Protein AF-X1VVK9-F1 (afdb_monomer)

Mean predicted aligned error: 16.56 Å

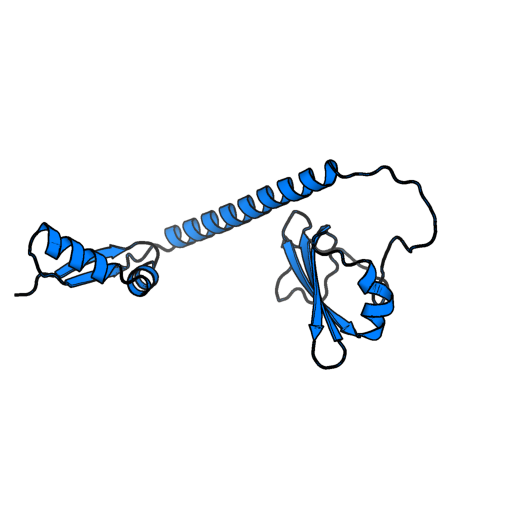Foldseek 3Di:
DAAEAEDEDEDPCQVVCVVVVVQVVVQVVCCVPPVHRHGYHYDYDPDDPVRVVVVVVVVVVVVLVVVVVVVVVLVVVVVVPDDPDDDDDDDDPDDDDDDDDDDDADAPLPDDPPNPDHDHDFDWFFWDWDDDPPQWIWIWTWGHPPVDIDIDIDIGGNVCCVVGPVVPRDGGD

Secondary structure (DSSP, 8-state):
--EEEEEEESTT-HHHHHHTTHHHHHHHHHHHHH---EEEEEEE----HHHHHHHHHHHHHHHHHHHHHHHHHHHHHHHH----------S-SSPPPSSPP-S-B--GGG--TT--S-B---EEEEEEEEEETTTEEEEEEEEE-SS-EEEEEEEEEHHHHHHHTTTT--TT-

pLDDT: mean 80.01, std 16.47, range [34.84, 95.5]

Nearest PDB structures (foldseek):
  6c9j-assembly1_B  TM=4.318E-01  e=3.616E-01  Homo sapiens
  6c9f-assembly1_B  TM=4.320E-01  e=6.337E-01  Homo sapiens
  7s1x-assembly1_A  TM=5.181E-01  e=3.410E+00  Homo sapiens
  4cff-assembly1_D  TM=3.556E-01  e=4.096E-01  Homo sapiens
  5iso-assembly2_D  TM=4.152E-01  e=1.110E+00  Homo sapiens

Sequence (173 aa):
EGSTLALKVPNQNKPFLLIKKIDTLIQDKVYAELGINLEVIFKELEASKEERMTYHEEKEALENKIIKEQMIKVHETYKDNSPKEKKTSNTPDHILIGKGITGNKTTIKDINEESGEVILIGDVLVCESRAIKGDRYILSFDITDYTNSITVKSFIKKDLFEERISGTVKKGC

InterPro domains:
  IPR012340 Nucleic acid-binding, OB-fold [G3DSA:2.40.50.140] (103-173)

Radius of gyration: 26.23 Å; Cα contacts (8 Å, |Δi|>4): 189; chains: 1; bounding box: 72×42×58 Å

Solvent-accessible surface area (backbone atoms only — not comparable to full-atom values): 10697 Å² total; per-residue (Å²): 136,84,47,72,48,77,44,80,32,64,82,71,42,55,65,62,42,57,76,69,42,46,44,58,54,51,32,53,50,43,29,73,76,69,70,46,73,49,48,58,44,78,39,73,43,84,68,52,74,65,59,52,48,53,52,50,53,53,48,53,53,49,51,53,46,52,52,51,54,53,49,52,54,55,56,55,61,57,68,77,69,66,79,92,72,79,95,76,93,85,76,75,96,66,88,83,79,86,72,89,88,82,83,72,74,48,59,60,66,78,62,54,96,84,55,78,85,79,42,72,74,60,50,69,64,39,44,49,76,46,81,47,88,85,64,23,28,42,42,38,32,35,34,31,61,88,72,32,72,50,80,48,77,44,82,38,50,40,70,62,37,64,77,73,40,60,91,73,67,47,83,70,72

Organism: NCBI:txid412755

Structure (mmCIF, N/CA/C/O backbone):
data_AF-X1VVK9-F1
#
_entry.id   AF-X1VVK9-F1
#
loop_
_atom_site.group_PDB
_atom_site.id
_atom_site.type_symbol
_atom_site.label_atom_id
_atom_site.label_alt_id
_atom_site.label_comp_id
_atom_site.label_asym_id
_atom_site.label_entity_id
_atom_site.label_seq_id
_atom_site.pdbx_PDB_ins_code
_atom_site.Cartn_x
_atom_site.Cartn_y
_atom_site.Cartn_z
_atom_site.occupancy
_atom_site.B_iso_or_equiv
_atom_site.auth_seq_id
_atom_site.auth_comp_id
_atom_site.auth_asym_id
_atom_site.auth_atom_id
_atom_site.pdbx_PDB_model_num
ATOM 1 N N . GLU A 1 1 ? -45.626 4.269 27.687 1.00 45.12 1 GLU A N 1
ATOM 2 C CA . GLU A 1 1 ? -44.394 5.082 27.654 1.00 45.12 1 GLU A CA 1
ATOM 3 C C . GLU A 1 1 ? -43.251 4.157 27.266 1.00 45.12 1 GLU A C 1
ATOM 5 O O . GLU A 1 1 ? -43.099 3.127 27.907 1.00 45.12 1 GLU A O 1
ATOM 10 N N . GLY A 1 2 ? -42.560 4.419 26.154 1.00 62.75 2 GLY A N 1
ATOM 11 C CA . GLY A 1 2 ? -41.447 3.573 25.706 1.00 62.75 2 GLY A CA 1
ATOM 12 C C . GLY A 1 2 ? -40.170 3.941 26.455 1.00 62.75 2 GLY A C 1
ATOM 13 O O . GLY A 1 2 ? -39.860 5.124 26.583 1.00 62.75 2 GLY A O 1
ATOM 14 N N . SER A 1 3 ? -39.452 2.951 26.985 1.00 82.94 3 SER A N 1
ATOM 15 C CA . SER A 1 3 ? -38.156 3.173 27.628 1.00 82.94 3 SER A CA 1
ATOM 16 C C . SER A 1 3 ? -37.060 3.284 26.565 1.00 82.94 3 SER A C 1
ATOM 18 O O . SER A 1 3 ? -37.033 2.500 25.623 1.00 82.94 3 SER A O 1
ATOM 20 N N . THR A 1 4 ? -36.138 4.233 26.711 1.00 91.06 4 THR A N 1
ATOM 21 C CA . THR A 1 4 ? -34.998 4.401 25.794 1.00 91.06 4 THR A CA 1
ATOM 22 C C . THR A 1 4 ? -33.690 4.244 26.564 1.00 91.06 4 THR A C 1
ATOM 24 O O . THR A 1 4 ? -33.486 4.900 27.586 1.00 91.06 4 THR A O 1
ATOM 27 N N . LEU A 1 5 ? -32.781 3.411 26.058 1.00 91.19 5 LEU A N 1
ATOM 28 C CA . LEU A 1 5 ? -31.428 3.217 26.572 1.00 91.19 5 LEU A CA 1
ATOM 29 C C . LEU A 1 5 ? -30.419 3.935 25.666 1.00 91.19 5 LEU A C 1
ATOM 31 O O . LEU A 1 5 ? -30.136 3.500 24.551 1.00 91.19 5 LEU A O 1
ATOM 35 N N . ALA A 1 6 ? -29.850 5.039 26.152 1.00 91.31 6 ALA A N 1
ATOM 36 C CA . ALA A 1 6 ? -28.819 5.776 25.426 1.00 91.31 6 ALA A CA 1
ATOM 37 C C . ALA A 1 6 ? -27.411 5.316 25.838 1.00 91.31 6 ALA A C 1
ATOM 39 O O . ALA A 1 6 ? -27.002 5.516 26.982 1.00 91.31 6 ALA A O 1
ATOM 40 N N . LEU A 1 7 ? -26.648 4.767 24.894 1.00 90.75 7 LEU A N 1
ATOM 41 C CA . LEU A 1 7 ? -25.272 4.312 25.098 1.00 90.75 7 LEU A CA 1
ATOM 42 C C . LEU A 1 7 ? -24.293 5.308 24.477 1.00 90.75 7 LEU A C 1
ATOM 44 O O . LEU A 1 7 ? -24.401 5.648 23.299 1.00 90.75 7 LEU A O 1
ATOM 48 N N . LYS A 1 8 ? -23.333 5.791 25.269 1.00 89.50 8 LYS A N 1
ATOM 49 C CA . LYS A 1 8 ? -22.255 6.648 24.767 1.00 89.50 8 LYS A CA 1
ATOM 50 C C . LYS A 1 8 ? -21.151 5.788 24.165 1.00 89.50 8 LYS A C 1
ATOM 52 O O . LYS A 1 8 ? -20.684 4.854 24.810 1.00 89.50 8 LYS A O 1
ATOM 57 N N . VAL A 1 9 ? -20.738 6.120 22.950 1.00 87.25 9 VAL A N 1
ATOM 58 C CA . VAL A 1 9 ? -19.782 5.343 22.164 1.00 87.25 9 VAL A CA 1
ATOM 59 C C . VAL A 1 9 ? -18.566 6.216 21.845 1.00 87.25 9 VAL A C 1
ATOM 61 O O . VAL A 1 9 ? -18.742 7.316 21.318 1.00 87.25 9 VAL A O 1
ATOM 64 N N . PRO A 1 10 ? -17.342 5.770 22.174 1.00 81.12 10 PRO A N 1
ATOM 65 C CA . PRO A 1 10 ? -16.121 6.493 21.834 1.00 81.12 10 PRO A CA 1
ATOM 66 C C . PRO A 1 10 ? -15.715 6.297 20.365 1.00 81.12 10 PRO A C 1
ATOM 68 O O . PRO A 1 10 ? -16.143 5.347 19.701 1.00 81.12 10 PRO A O 1
ATOM 71 N N . ASN A 1 11 ? -14.812 7.163 19.896 1.00 73.31 11 ASN A N 1
ATOM 72 C CA . ASN A 1 11 ? -14.037 7.010 18.656 1.00 73.31 11 ASN A CA 1
ATOM 73 C C . ASN A 1 11 ? -14.860 6.920 17.364 1.00 73.31 11 ASN A C 1
ATOM 75 O O . ASN A 1 11 ? -14.477 6.209 16.441 1.00 73.31 11 ASN A O 1
ATOM 79 N N . GLN A 1 12 ? -15.994 7.617 17.285 1.00 73.44 12 GLN A N 1
ATOM 80 C CA . GLN A 1 12 ? -16.835 7.610 16.083 1.00 73.44 12 GLN A CA 1
ATOM 81 C C . GLN A 1 12 ? -17.297 6.205 15.644 1.00 73.44 12 GLN A C 1
ATOM 83 O O . GLN A 1 12 ? -17.548 5.965 14.465 1.00 73.44 12 GLN A O 1
ATOM 88 N N . ASN A 1 13 ? -17.415 5.255 16.582 1.00 81.75 13 ASN A N 1
ATOM 89 C CA . ASN A 1 13 ? -17.780 3.864 16.287 1.00 81.75 13 ASN A CA 1
ATOM 90 C C . ASN A 1 13 ? -19.286 3.653 16.082 1.00 81.75 13 ASN A C 1
ATOM 92 O O . ASN A 1 13 ? -19.708 2.554 15.707 1.00 81.75 13 ASN A O 1
ATOM 96 N N . LYS A 1 14 ? -20.119 4.677 16.301 1.00 85.50 14 LYS A N 1
ATOM 97 C CA . LYS A 1 14 ? -21.569 4.587 16.097 1.00 85.50 14 LYS A CA 1
ATOM 98 C C . LYS A 1 14 ? -21.975 3.988 14.737 1.00 85.50 14 LYS A C 1
ATOM 100 O O . LYS A 1 14 ? -22.837 3.105 14.749 1.00 85.50 14 LYS A O 1
ATOM 105 N N . PRO A 1 15 ? -21.393 4.370 13.579 1.00 84.19 15 PRO A N 1
ATOM 106 C CA . PRO A 1 15 ? -21.779 3.794 12.291 1.00 84.19 15 PRO A CA 1
ATOM 107 C C . PRO A 1 15 ? -21.513 2.287 12.222 1.00 84.19 15 PRO A C 1
ATOM 109 O O . PRO A 1 15 ? -22.352 1.538 11.727 1.00 84.19 15 PRO A O 1
ATOM 112 N N . PHE A 1 16 ? -20.382 1.823 12.766 1.00 87.94 16 PHE A N 1
ATOM 113 C CA . PHE A 1 16 ? -20.031 0.402 12.788 1.00 87.94 16 PHE A CA 1
ATOM 114 C C . PHE A 1 16 ? -21.034 -0.422 13.608 1.00 87.94 16 PHE A C 1
ATOM 116 O O . PHE A 1 16 ? -21.489 -1.472 13.151 1.00 87.94 16 PHE A O 1
ATOM 123 N N . LEU A 1 17 ? -21.424 0.074 14.787 1.00 90.44 17 LEU A N 1
ATOM 124 C CA . LEU A 1 17 ? -22.387 -0.603 15.662 1.00 90.44 17 LEU A CA 1
ATOM 125 C C . LEU A 1 17 ? -23.783 -0.699 15.030 1.00 90.44 17 LEU A C 1
ATOM 127 O O . LEU A 1 17 ? -24.431 -1.739 15.147 1.00 90.44 17 LEU A O 1
ATOM 131 N N . LEU A 1 18 ? -24.214 0.344 14.313 1.00 87.44 18 LEU A N 1
ATOM 132 C CA . LEU A 1 18 ? -25.486 0.350 13.582 1.00 87.44 18 LEU A CA 1
ATOM 133 C C . LEU A 1 18 ? -25.462 -0.604 12.378 1.00 87.44 18 LEU A C 1
ATOM 135 O O . LEU A 1 18 ? -26.397 -1.376 12.185 1.00 87.44 18 LEU A O 1
ATOM 139 N N . ILE A 1 19 ? -24.374 -0.623 11.597 1.00 89.44 19 ILE A N 1
ATOM 140 C CA . ILE A 1 19 ? -24.213 -1.559 10.466 1.00 89.44 19 ILE A CA 1
ATOM 141 C C . ILE A 1 19 ? -24.281 -3.014 10.947 1.00 89.44 19 ILE A C 1
ATOM 143 O O . ILE A 1 19 ? -24.862 -3.872 10.281 1.00 89.44 19 ILE A O 1
ATOM 147 N N . LYS A 1 20 ? -23.696 -3.299 12.114 1.00 92.94 20 LYS A N 1
ATOM 148 C CA . LYS A 1 20 ? -23.713 -4.628 12.736 1.00 92.94 20 LYS A CA 1
ATOM 149 C C . LYS A 1 20 ? -25.016 -4.946 13.481 1.00 92.94 20 LYS A C 1
ATOM 151 O O . LYS A 1 20 ? -25.123 -6.052 14.004 1.00 92.94 20 LYS A O 1
ATOM 156 N N . LYS A 1 21 ? -25.995 -4.031 13.499 1.00 93.25 21 LYS A N 1
ATOM 157 C CA . LYS A 1 21 ? -27.295 -4.171 14.183 1.00 93.25 21 LYS A CA 1
ATOM 158 C C . LYS A 1 21 ? -27.175 -4.501 15.675 1.00 93.25 21 LYS A C 1
ATOM 160 O O . LYS A 1 21 ? -27.941 -5.297 16.223 1.00 93.25 21 LYS A O 1
ATOM 165 N N . ILE A 1 22 ? -26.166 -3.927 16.331 1.00 95.00 22 ILE A N 1
ATOM 166 C CA . ILE A 1 22 ? -25.890 -4.177 17.753 1.00 95.00 22 ILE A CA 1
ATOM 167 C C . ILE A 1 22 ? -26.988 -3.589 18.645 1.00 95.00 22 ILE A C 1
ATOM 169 O O . ILE A 1 22 ? -27.310 -4.163 19.678 1.00 95.00 22 ILE A O 1
ATOM 173 N N . ASP A 1 23 ? -27.595 -2.484 18.224 1.00 93.88 23 ASP A N 1
ATOM 174 C CA . ASP A 1 23 ? -28.802 -1.906 18.815 1.00 93.88 23 ASP A CA 1
ATOM 175 C C . ASP A 1 23 ? -29.921 -2.947 18.942 1.00 93.88 23 ASP A C 1
ATOM 177 O O . ASP A 1 23 ? -30.402 -3.195 20.045 1.00 93.88 23 ASP A O 1
ATOM 181 N N . THR A 1 24 ? -30.260 -3.633 17.846 1.00 93.81 24 THR A N 1
ATOM 182 C CA . THR A 1 24 ? -31.314 -4.660 17.844 1.00 93.81 24 THR A CA 1
ATOM 183 C C . THR A 1 24 ? -30.946 -5.827 18.759 1.00 93.81 24 THR A C 1
ATOM 185 O O . THR A 1 24 ? -31.765 -6.284 19.548 1.00 93.81 24 THR A O 1
ATOM 188 N N . LEU A 1 25 ? -29.685 -6.264 18.719 1.00 95.50 25 LEU A N 1
ATOM 189 C CA . LEU A 1 25 ? -29.208 -7.379 19.535 1.00 95.50 25 LEU A CA 1
ATOM 190 C C . LEU A 1 25 ? -29.305 -7.081 21.040 1.00 95.50 25 LEU A C 1
ATOM 192 O O . LEU A 1 25 ? -29.677 -7.957 21.820 1.00 95.50 25 LEU A O 1
ATOM 196 N N . ILE A 1 26 ? -28.999 -5.847 21.452 1.00 94.25 26 ILE A N 1
ATOM 197 C CA . ILE A 1 26 ? -29.154 -5.408 22.844 1.00 94.25 26 ILE A CA 1
ATOM 198 C C . ILE A 1 26 ? -30.638 -5.353 23.222 1.00 94.25 26 ILE A C 1
ATOM 200 O O . ILE A 1 26 ? -30.995 -5.837 24.294 1.00 94.25 26 ILE A O 1
ATOM 204 N N . GLN A 1 27 ? -31.501 -4.815 22.353 1.00 94.75 27 GLN A N 1
ATOM 205 C CA . GLN A 1 27 ? -32.950 -4.778 22.591 1.00 94.75 27 GLN A CA 1
ATOM 206 C C . GLN A 1 27 ? -33.520 -6.182 22.812 1.00 94.75 27 GLN A C 1
ATOM 208 O O . GLN A 1 27 ? -34.195 -6.417 23.813 1.00 94.75 27 GLN A O 1
ATOM 213 N N . ASP A 1 28 ? -33.191 -7.123 21.926 1.00 94.62 28 ASP A N 1
ATOM 214 C CA . ASP A 1 28 ? -33.667 -8.506 21.996 1.00 94.62 28 ASP A CA 1
ATOM 215 C C . ASP A 1 28 ? -33.201 -9.193 23.283 1.00 94.62 28 ASP A C 1
ATOM 217 O O . ASP A 1 28 ? -33.968 -9.904 23.934 1.00 94.62 28 ASP A O 1
ATOM 221 N N . LYS A 1 29 ? -31.947 -8.954 23.687 1.00 94.88 29 LYS A N 1
ATOM 222 C CA . LYS A 1 29 ? -31.390 -9.496 24.931 1.00 94.88 29 LYS A CA 1
ATOM 223 C C . LYS A 1 29 ? -32.080 -8.941 26.168 1.00 94.88 29 LYS A C 1
ATOM 225 O O . LYS A 1 29 ? -32.450 -9.712 27.050 1.00 94.88 29 LYS A O 1
ATOM 230 N N . VAL A 1 30 ? -32.291 -7.630 26.219 1.00 93.25 30 VAL A N 1
ATOM 231 C CA . VAL A 1 30 ? -32.981 -6.992 27.344 1.00 93.25 30 VAL A CA 1
ATOM 232 C C . VAL A 1 30 ? -34.432 -7.462 27.431 1.00 93.25 30 VAL A C 1
ATOM 234 O O . VAL A 1 30 ? -34.913 -7.757 28.525 1.00 93.25 30 VAL A O 1
ATOM 237 N N . TYR A 1 31 ? -35.114 -7.611 26.297 1.00 93.00 31 TYR A N 1
ATOM 238 C CA . TYR A 1 31 ? -36.469 -8.146 26.279 1.00 93.00 31 TYR A CA 1
ATOM 239 C C . TYR A 1 31 ? -36.516 -9.604 26.754 1.00 93.00 31 TYR A C 1
ATOM 241 O O . TYR A 1 31 ? -37.361 -9.952 27.575 1.00 93.00 31 TYR A O 1
ATOM 249 N N . ALA A 1 32 ? -35.591 -10.448 26.293 1.00 93.88 32 ALA A N 1
ATOM 250 C CA . ALA A 1 32 ? -35.547 -11.859 26.668 1.00 93.88 32 ALA A CA 1
ATOM 251 C C . ALA A 1 32 ? -35.273 -12.083 28.165 1.00 93.88 32 ALA A C 1
ATOM 253 O O . ALA A 1 32 ? -35.836 -13.004 28.752 1.00 93.88 32 ALA A O 1
ATOM 254 N N . GLU A 1 33 ? -34.416 -11.265 28.781 1.00 94.25 33 GLU A N 1
ATOM 255 C CA . GLU A 1 33 ? -34.017 -11.449 30.183 1.00 94.25 33 GLU A CA 1
ATOM 256 C C . GLU A 1 33 ? -34.902 -10.688 31.173 1.00 94.25 33 GLU A C 1
ATOM 258 O O . GLU A 1 33 ? -35.137 -11.166 32.281 1.00 94.25 33 GLU A O 1
ATOM 263 N N . LEU A 1 34 ? -35.396 -9.508 30.790 1.00 91.44 34 LEU A N 1
ATOM 264 C CA . LEU A 1 34 ? -36.090 -8.595 31.702 1.00 91.44 34 LEU A CA 1
ATOM 265 C C . LEU A 1 34 ? -37.554 -8.351 31.310 1.00 91.44 34 LEU A C 1
ATOM 267 O O . LEU A 1 34 ? -38.291 -7.737 32.077 1.00 91.44 34 LEU A O 1
ATOM 271 N N . GLY A 1 35 ? -37.994 -8.799 30.128 1.00 89.88 35 GLY A N 1
ATOM 272 C CA . GLY A 1 35 ? -39.340 -8.532 29.603 1.00 89.88 35 GLY A CA 1
ATOM 273 C C . GLY A 1 35 ? -39.581 -7.062 29.241 1.00 89.88 35 GLY A C 1
ATOM 274 O O . GLY A 1 35 ? -40.718 -6.662 28.988 1.00 89.88 35 GLY A O 1
ATOM 275 N N . ILE A 1 36 ? -38.526 -6.243 29.233 1.00 90.00 36 ILE A N 1
ATOM 276 C CA . ILE A 1 36 ? -38.605 -4.801 28.998 1.00 90.00 36 ILE A CA 1
ATOM 277 C C . ILE A 1 36 ? -38.425 -4.536 27.509 1.00 90.00 36 ILE A C 1
ATOM 279 O O . ILE A 1 36 ? -37.402 -4.885 26.924 1.00 90.00 36 ILE A O 1
ATOM 283 N N . ASN A 1 37 ? -39.413 -3.880 26.904 1.00 88.50 37 ASN A N 1
ATOM 284 C CA . ASN A 1 37 ? -39.291 -3.367 25.548 1.00 88.50 37 ASN A CA 1
ATOM 285 C C . ASN A 1 37 ? -38.699 -1.954 25.599 1.00 88.50 37 ASN A C 1
ATOM 287 O O . ASN A 1 37 ? -39.298 -1.049 26.189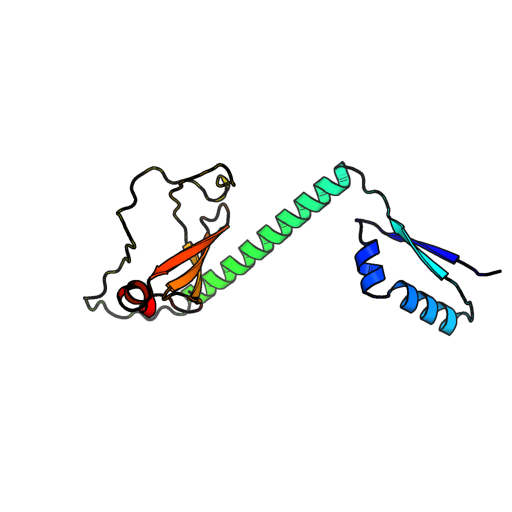 1.00 88.50 37 ASN A O 1
ATOM 291 N N . LEU A 1 38 ? -37.511 -1.788 25.022 1.00 91.19 38 LEU A N 1
ATOM 292 C CA . LEU A 1 38 ? -36.808 -0.515 24.992 1.00 91.19 38 LEU A CA 1
ATOM 293 C C . LEU A 1 38 ? -36.167 -0.254 23.632 1.00 91.19 38 LEU A C 1
ATOM 295 O O . LEU A 1 38 ? -35.881 -1.182 22.883 1.00 91.19 38 LEU A O 1
ATOM 299 N N . GLU A 1 39 ? -35.911 1.017 23.349 1.00 92.12 39 GLU A N 1
ATOM 300 C CA . GLU A 1 39 ? -35.154 1.467 22.180 1.00 92.12 39 GLU A CA 1
ATOM 301 C C . GLU A 1 39 ? -33.694 1.740 22.566 1.00 92.12 39 GLU A C 1
ATOM 303 O O . GLU A 1 39 ? -33.439 2.434 23.554 1.00 92.12 39 GLU A O 1
ATOM 308 N N . VAL A 1 40 ? -32.726 1.233 21.799 1.00 93.25 40 VAL A N 1
ATOM 309 C CA . VAL A 1 40 ? -31.293 1.484 22.031 1.00 93.25 40 VAL A CA 1
ATOM 310 C C . VAL A 1 40 ? -30.779 2.559 21.081 1.00 93.25 40 VAL A C 1
ATOM 312 O O . VAL A 1 40 ? -30.835 2.410 19.865 1.00 93.25 40 VAL A O 1
ATOM 315 N N . ILE A 1 41 ? -30.205 3.632 21.633 1.00 91.56 41 ILE A N 1
ATOM 316 C CA . ILE A 1 41 ? -29.647 4.742 20.848 1.00 91.56 41 ILE A CA 1
ATOM 317 C C . ILE A 1 41 ? -28.170 4.938 21.179 1.00 91.56 41 ILE A C 1
ATOM 319 O O . ILE A 1 41 ? -27.800 5.189 22.326 1.00 91.56 41 ILE A O 1
ATOM 323 N N . PHE A 1 42 ? -27.320 4.928 20.155 1.00 91.69 42 PHE A N 1
ATOM 324 C CA . PHE A 1 42 ? -25.906 5.271 20.291 1.00 91.69 42 PHE A CA 1
ATOM 325 C C . PHE A 1 42 ? -25.674 6.785 20.160 1.00 91.69 42 PHE A C 1
ATOM 327 O O . PHE A 1 42 ? -26.100 7.425 19.188 1.00 91.69 42 PHE A O 1
ATOM 334 N N . LYS A 1 43 ? -24.961 7.363 21.129 1.00 88.25 43 LYS A N 1
ATOM 335 C CA . LYS A 1 43 ? -24.500 8.758 21.133 1.00 88.25 43 LYS A CA 1
ATOM 336 C C . LYS A 1 43 ? -22.985 8.792 20.998 1.00 88.25 43 LYS A C 1
ATOM 338 O O . LYS A 1 43 ? -22.298 8.113 21.751 1.00 88.25 43 LYS A O 1
ATOM 343 N N . GLU A 1 44 ? -22.481 9.596 20.073 1.00 81.69 44 GLU A N 1
ATOM 344 C CA . GLU A 1 44 ? -21.040 9.774 19.918 1.00 81.69 44 GLU A CA 1
ATOM 345 C C . GLU A 1 44 ? -20.476 10.564 21.101 1.00 81.69 44 GLU A C 1
ATOM 347 O O . GLU A 1 44 ? -21.044 11.581 21.510 1.00 81.69 44 GLU A O 1
ATOM 352 N N . LEU A 1 45 ? -19.355 10.104 21.642 1.00 74.88 45 LEU A N 1
ATOM 353 C CA . LEU A 1 45 ? -18.465 10.951 22.417 1.00 74.88 45 LEU A CA 1
ATOM 354 C C . LEU A 1 45 ? -17.573 11.693 21.421 1.00 74.88 45 LEU A C 1
ATOM 356 O O . LEU A 1 45 ? -16.784 11.075 20.707 1.00 74.88 45 LEU A O 1
ATOM 360 N N . GLU A 1 46 ? -17.729 13.015 21.356 1.00 65.44 46 GLU A N 1
ATOM 361 C CA . GLU A 1 46 ? -16.792 13.888 20.649 1.00 65.44 46 GLU A CA 1
ATOM 362 C C . GLU A 1 46 ? -15.421 13.749 21.318 1.00 65.44 46 GLU A C 1
ATOM 364 O O . GLU A 1 46 ? -15.188 14.321 22.380 1.00 65.44 46 GLU A O 1
ATOM 369 N N . ALA A 1 47 ? -14.534 12.959 20.714 1.00 63.28 47 ALA A N 1
ATOM 370 C CA . ALA A 1 47 ? -13.145 12.876 21.147 1.00 63.28 47 ALA A CA 1
ATOM 371 C C . ALA A 1 47 ? -12.483 14.251 20.984 1.00 63.28 47 ALA A C 1
ATOM 373 O O . ALA A 1 47 ? -12.704 14.920 19.957 1.00 63.28 47 ALA A O 1
ATOM 374 N N . SER A 1 48 ? -11.673 14.654 21.965 1.00 69.75 48 SER A N 1
ATOM 375 C CA . SER A 1 48 ? -10.876 15.878 21.891 1.00 69.75 48 SER A CA 1
ATOM 376 C C . SER A 1 48 ? -9.897 15.807 20.713 1.00 69.75 48 SER A C 1
ATOM 378 O O . SER A 1 48 ? -9.621 14.739 20.158 1.00 69.75 48 SER A O 1
ATOM 380 N N . LYS A 1 49 ? -9.366 16.958 20.285 1.00 68.31 49 LYS A N 1
ATOM 381 C CA . LYS A 1 49 ? -8.353 16.977 19.220 1.00 68.31 49 LYS A CA 1
ATOM 382 C C . LYS A 1 49 ? -7.110 16.179 19.621 1.00 68.31 49 LYS A C 1
ATOM 384 O O . LYS A 1 49 ? -6.559 15.494 18.767 1.00 68.31 49 LYS A O 1
ATOM 389 N N . GLU A 1 50 ? -6.711 16.236 20.893 1.00 74.00 50 GLU A N 1
ATOM 390 C CA . GLU A 1 50 ? -5.566 15.477 21.402 1.00 74.00 50 GLU A CA 1
ATOM 391 C C . GLU A 1 50 ? -5.828 13.967 21.335 1.00 74.00 50 GLU A C 1
ATOM 393 O O . GLU A 1 50 ? -5.014 13.238 20.781 1.00 74.00 50 GLU A O 1
ATOM 398 N N . GLU A 1 51 ? -6.995 13.503 21.793 1.00 69.50 51 GLU A N 1
ATOM 399 C CA . GLU A 1 51 ? -7.359 12.077 21.781 1.00 69.50 51 GLU A CA 1
ATOM 400 C C . GLU A 1 51 ? -7.385 11.490 20.360 1.00 69.50 51 GLU A C 1
ATOM 402 O O . GLU A 1 51 ? -6.977 10.347 20.144 1.00 69.50 51 GLU A O 1
ATOM 407 N N . ARG A 1 52 ? -7.820 12.281 19.367 1.00 66.06 52 ARG A N 1
ATOM 408 C CA . ARG A 1 52 ? -7.797 11.874 17.951 1.00 66.06 52 ARG A CA 1
ATOM 409 C C . ARG A 1 52 ? -6.375 11.738 17.410 1.00 66.06 52 ARG A C 1
ATOM 411 O O . ARG A 1 52 ? -6.124 10.803 16.653 1.00 66.06 52 ARG A O 1
ATOM 418 N N . MET A 1 53 ? -5.470 12.651 17.775 1.00 68.31 53 MET A N 1
ATOM 419 C CA . MET A 1 53 ? -4.067 12.561 17.354 1.00 68.31 53 MET A CA 1
ATOM 420 C C . MET A 1 53 ? -3.388 11.349 17.983 1.00 68.31 53 MET A C 1
ATOM 422 O O . MET A 1 53 ? -2.798 10.558 17.255 1.00 68.31 53 MET A O 1
ATOM 426 N N . THR A 1 54 ? -3.566 11.134 19.290 1.00 77.69 54 THR A N 1
ATOM 427 C CA . THR A 1 54 ? -3.002 9.969 19.985 1.00 77.69 54 THR A CA 1
ATOM 428 C C . THR A 1 54 ? -3.484 8.657 19.364 1.00 77.69 54 THR A C 1
ATOM 430 O O . THR A 1 54 ? -2.679 7.772 19.097 1.00 77.69 54 THR A O 1
ATOM 433 N N . TYR A 1 55 ? -4.780 8.539 19.045 1.00 70.94 55 TYR A N 1
ATOM 434 C CA . TYR A 1 55 ? -5.317 7.351 18.372 1.00 70.94 55 TYR A CA 1
ATOM 435 C C . TYR A 1 55 ? -4.696 7.121 16.984 1.00 70.94 55 TYR A C 1
ATOM 437 O O . TYR A 1 55 ? -4.416 5.981 16.613 1.00 70.94 55 TYR A O 1
ATOM 445 N N . HIS A 1 56 ? -4.485 8.187 16.206 1.00 66.94 56 HIS A N 1
ATOM 446 C CA . HIS A 1 56 ? -3.857 8.085 14.888 1.00 66.94 56 HIS A CA 1
ATOM 447 C C . HIS A 1 56 ? -2.392 7.646 14.993 1.00 66.94 56 HIS A C 1
ATOM 449 O O . HIS A 1 56 ? -1.982 6.727 14.287 1.00 66.94 56 HIS A O 1
ATOM 455 N N . GLU A 1 57 ? -1.634 8.247 15.912 1.00 79.31 57 GLU A N 1
ATOM 456 C CA . GLU A 1 57 ? -0.235 7.898 16.177 1.00 79.31 57 GLU A CA 1
ATOM 457 C C . GLU A 1 57 ? -0.090 6.444 16.649 1.00 79.31 57 GLU A C 1
ATOM 459 O O . GLU A 1 57 ? 0.755 5.704 16.143 1.00 79.31 57 GLU A O 1
ATOM 464 N N . GLU A 1 58 ? -0.941 5.993 17.577 1.00 79.44 58 GLU A N 1
ATOM 465 C CA . GLU A 1 58 ? -0.951 4.605 18.057 1.00 79.44 58 GLU A CA 1
ATOM 466 C C . GLU A 1 58 ? -1.306 3.613 16.942 1.00 79.44 58 GLU A C 1
ATOM 468 O O . GLU A 1 58 ? -0.691 2.546 16.838 1.00 79.44 58 GLU A O 1
ATOM 473 N N . LYS A 1 59 ? -2.272 3.965 16.084 1.00 76.94 59 LYS A N 1
ATOM 474 C CA . LYS A 1 59 ? -2.672 3.145 14.938 1.00 76.94 59 LYS A CA 1
ATOM 475 C C . LYS A 1 59 ? -1.541 3.025 13.915 1.00 76.94 59 LYS A C 1
ATOM 477 O O . LYS A 1 59 ? -1.208 1.905 13.532 1.00 76.94 59 LYS A O 1
ATOM 482 N N . GLU A 1 60 ? -0.916 4.133 13.519 1.00 73.69 60 GLU A N 1
ATOM 483 C CA . GLU A 1 60 ? 0.240 4.119 12.611 1.00 73.69 60 GLU A CA 1
ATOM 484 C C . GLU A 1 60 ? 1.417 3.340 13.208 1.00 73.69 60 GLU A C 1
ATOM 486 O O . GLU A 1 60 ? 2.088 2.579 12.509 1.00 73.69 60 GLU A O 1
ATOM 491 N N . ALA A 1 61 ? 1.676 3.480 14.511 1.00 81.88 61 ALA A N 1
ATOM 492 C CA . ALA A 1 61 ? 2.721 2.720 15.189 1.00 81.88 61 ALA A CA 1
ATOM 493 C C . ALA A 1 61 ? 2.436 1.209 15.169 1.00 81.88 61 ALA A C 1
ATOM 495 O O . ALA A 1 61 ? 3.353 0.412 14.942 1.00 81.88 61 ALA A O 1
ATOM 496 N N . LEU A 1 62 ? 1.176 0.808 15.372 1.00 76.94 62 LEU A N 1
ATOM 497 C CA . LEU A 1 62 ? 0.759 -0.590 15.317 1.00 76.94 62 LEU A CA 1
ATOM 498 C C . LEU A 1 62 ? 0.875 -1.160 13.899 1.00 76.94 62 LEU A C 1
ATOM 500 O O . LEU A 1 62 ? 1.437 -2.241 13.728 1.00 76.94 62 LEU A O 1
ATOM 504 N N . GLU A 1 63 ? 0.398 -0.433 12.888 1.00 70.38 63 GLU A N 1
ATOM 505 C CA . GLU A 1 63 ? 0.512 -0.827 11.479 1.00 70.38 63 GLU A CA 1
ATOM 506 C C . GLU A 1 63 ? 1.985 -1.001 11.079 1.00 70.38 63 GLU A C 1
ATOM 508 O O . GLU A 1 63 ? 2.373 -2.059 10.579 1.00 70.38 63 GLU A O 1
ATOM 513 N N . ASN A 1 64 ? 2.841 -0.035 11.426 1.00 74.25 64 ASN A N 1
ATOM 514 C CA . ASN A 1 64 ? 4.284 -0.119 11.196 1.00 74.25 64 ASN A CA 1
ATOM 515 C C . ASN A 1 64 ? 4.938 -1.304 11.921 1.00 74.25 64 ASN A C 1
ATOM 517 O O . ASN A 1 64 ? 5.863 -1.926 11.392 1.00 74.25 64 ASN A O 1
ATOM 521 N N . LYS A 1 65 ? 4.484 -1.637 13.134 1.00 80.25 65 LYS A N 1
ATOM 522 C CA . LYS A 1 65 ? 4.984 -2.797 13.882 1.00 80.25 65 LYS A CA 1
ATOM 523 C C . LYS A 1 65 ? 4.591 -4.111 13.206 1.00 80.25 65 LYS A C 1
ATOM 525 O O . LYS A 1 65 ? 5.450 -4.975 13.052 1.00 80.25 65 LYS A O 1
ATOM 530 N N . ILE A 1 66 ? 3.338 -4.247 12.771 1.00 78.81 66 ILE A N 1
ATOM 531 C CA . ILE A 1 66 ? 2.851 -5.446 12.074 1.00 78.81 66 ILE A CA 1
ATOM 532 C C . ILE A 1 66 ? 3.626 -5.655 10.770 1.00 78.81 66 ILE A C 1
ATOM 534 O O . ILE A 1 66 ? 4.085 -6.767 10.515 1.00 78.81 66 ILE A O 1
ATOM 538 N N . ILE A 1 67 ? 3.839 -4.589 9.990 1.00 73.62 67 ILE A N 1
ATOM 539 C CA . ILE A 1 67 ? 4.634 -4.642 8.756 1.00 73.62 67 ILE A CA 1
ATOM 540 C C . ILE A 1 67 ? 6.059 -5.118 9.065 1.00 73.62 67 ILE A C 1
ATOM 542 O O . ILE A 1 67 ? 6.530 -6.075 8.454 1.00 73.62 67 ILE A O 1
ATOM 546 N N . LYS A 1 68 ? 6.728 -4.531 10.069 1.00 74.56 68 LYS A N 1
ATOM 547 C CA . LYS A 1 68 ? 8.078 -4.952 10.490 1.00 74.56 68 LYS A CA 1
ATOM 548 C C . LYS A 1 68 ? 8.133 -6.417 10.934 1.00 74.56 68 LYS A C 1
ATOM 550 O O . LYS A 1 68 ? 9.059 -7.132 10.562 1.00 74.56 68 LYS A O 1
ATOM 555 N N . GLU A 1 69 ? 7.160 -6.883 11.714 1.00 77.62 69 GLU A N 1
ATOM 556 C CA . GLU A 1 69 ? 7.099 -8.279 12.169 1.00 77.62 69 GLU A CA 1
ATOM 557 C C . GLU A 1 69 ? 6.846 -9.260 11.016 1.00 77.62 69 GLU A C 1
ATOM 559 O O . GLU A 1 69 ? 7.458 -10.329 10.966 1.00 77.62 69 GLU A O 1
ATOM 564 N N . GLN A 1 70 ? 5.969 -8.908 10.073 1.00 70.25 70 GLN A N 1
ATOM 565 C CA . GLN A 1 70 ? 5.739 -9.703 8.866 1.00 70.25 70 GLN A CA 1
ATOM 566 C C . GLN A 1 70 ? 6.991 -9.742 7.980 1.00 70.25 70 GLN A C 1
ATOM 568 O O . GLN A 1 70 ? 7.347 -10.811 7.489 1.00 70.25 70 GLN A O 1
ATOM 573 N N . MET A 1 71 ? 7.715 -8.627 7.857 1.00 60.75 71 MET A N 1
ATOM 574 C CA . MET A 1 71 ? 8.984 -8.559 7.124 1.00 60.75 71 MET A CA 1
ATOM 575 C C . MET A 1 71 ? 10.066 -9.470 7.712 1.00 60.75 71 MET A C 1
ATOM 577 O O . MET A 1 71 ? 10.744 -10.165 6.958 1.00 60.75 71 MET A O 1
ATOM 581 N N . ILE A 1 72 ? 10.215 -9.516 9.042 1.00 67.06 72 ILE A N 1
ATOM 582 C CA . ILE A 1 72 ? 11.182 -10.416 9.695 1.00 67.06 72 ILE A CA 1
ATOM 583 C C . ILE A 1 72 ? 10.856 -11.879 9.368 1.00 67.06 72 ILE A C 1
ATOM 585 O O . ILE A 1 72 ? 11.750 -12.634 8.995 1.00 67.06 72 ILE A O 1
ATOM 589 N N . LYS A 1 73 ? 9.576 -12.267 9.420 1.00 63.69 73 LYS A N 1
ATOM 590 C CA . LYS A 1 73 ? 9.141 -13.636 9.093 1.00 63.69 73 LYS A CA 1
ATOM 591 C C . LYS A 1 73 ? 9.408 -14.006 7.633 1.00 63.69 73 LYS A C 1
ATOM 593 O O . LYS A 1 73 ? 9.828 -15.130 7.358 1.00 63.69 73 LYS A O 1
ATOM 598 N N . VAL A 1 74 ? 9.205 -13.073 6.701 1.00 59.81 74 VAL A N 1
ATOM 599 C CA . VAL A 1 74 ? 9.561 -13.270 5.286 1.00 59.81 74 VAL A CA 1
ATOM 600 C C . VAL A 1 74 ? 11.078 -13.453 5.150 1.00 59.81 74 VAL A C 1
ATOM 602 O O . VAL A 1 74 ? 11.521 -14.438 4.564 1.00 59.81 74 VAL A O 1
ATOM 605 N N . HIS A 1 75 ? 11.885 -12.589 5.775 1.00 55.66 75 HIS A N 1
ATOM 606 C CA . HIS A 1 75 ? 13.349 -12.673 5.724 1.00 55.66 75 HIS A CA 1
ATOM 607 C C . HIS A 1 75 ? 13.921 -13.966 6.344 1.00 55.66 75 HIS A C 1
ATOM 609 O O . HIS A 1 75 ? 14.879 -14.531 5.814 1.00 55.66 75 HIS A O 1
ATOM 615 N N . GLU A 1 76 ? 13.344 -14.468 7.440 1.00 53.00 76 GLU A N 1
ATOM 616 C CA . GLU A 1 76 ? 13.753 -15.737 8.063 1.00 53.00 76 GLU A CA 1
ATOM 617 C C . 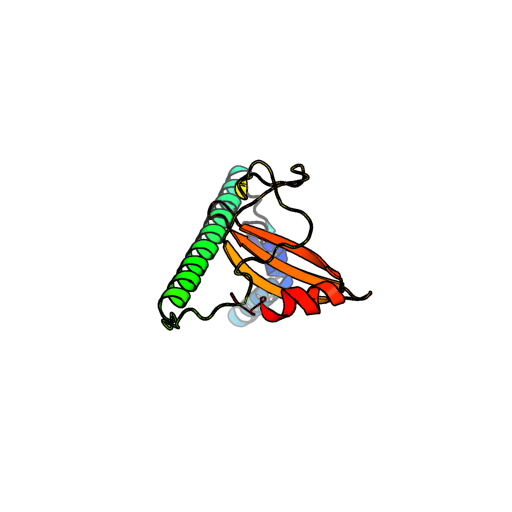GLU A 1 76 ? 13.404 -16.953 7.193 1.00 53.00 76 GLU A C 1
ATOM 619 O O . GLU A 1 76 ? 14.225 -17.859 7.051 1.00 53.00 76 GLU A O 1
ATOM 624 N N . THR A 1 77 ? 12.248 -16.934 6.521 1.00 49.56 77 THR A N 1
ATOM 625 C CA . THR A 1 77 ? 11.828 -18.001 5.592 1.00 49.56 77 THR A CA 1
ATOM 626 C C . THR A 1 77 ? 12.777 -1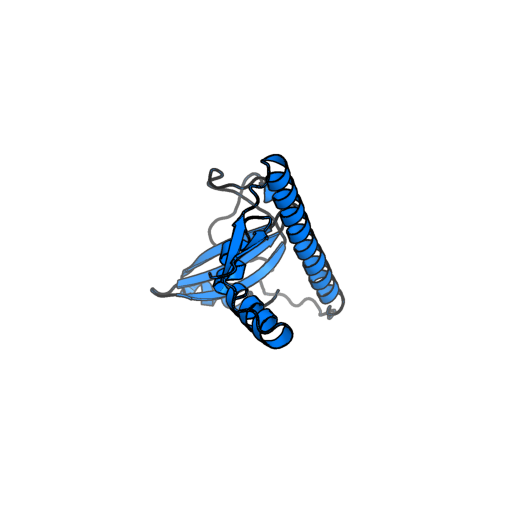8.117 4.386 1.00 49.56 77 THR A C 1
ATOM 628 O O . THR A 1 77 ? 13.005 -19.213 3.870 1.00 49.56 77 THR A O 1
ATOM 631 N N . TYR A 1 78 ? 13.401 -17.010 3.967 1.00 47.91 78 TYR A N 1
ATOM 632 C CA . TYR A 1 78 ? 14.375 -16.991 2.870 1.00 47.91 78 TYR A CA 1
ATOM 633 C C . TYR A 1 78 ? 15.770 -17.511 3.234 1.00 47.91 78 TYR A C 1
ATOM 635 O O . TYR A 1 78 ? 16.491 -17.979 2.350 1.00 47.91 78 TYR A O 1
ATOM 643 N N . LYS A 1 79 ? 16.170 -17.477 4.512 1.00 43.44 79 LYS A N 1
ATOM 644 C CA . LYS A 1 79 ? 17.486 -17.992 4.929 1.00 43.44 79 LYS A CA 1
ATOM 645 C C . LYS A 1 79 ? 17.555 -19.518 5.002 1.00 43.44 79 LYS A C 1
ATOM 647 O O . LYS A 1 79 ? 18.654 -20.052 4.876 1.00 43.44 79 LYS A O 1
ATOM 652 N N . ASP A 1 80 ? 16.425 -20.210 5.144 1.00 40.53 80 ASP A N 1
ATOM 653 C CA . ASP A 1 80 ? 16.402 -21.672 5.330 1.00 40.53 80 ASP A CA 1
ATOM 654 C C . ASP A 1 80 ? 16.330 -22.467 4.005 1.00 40.53 80 ASP A C 1
ATOM 656 O O . ASP A 1 80 ? 16.709 -23.632 3.944 1.00 40.53 80 ASP A O 1
ATOM 660 N N . ASN A 1 81 ? 15.958 -21.821 2.891 1.00 41.34 81 ASN A N 1
ATOM 661 C CA . ASN A 1 81 ? 15.881 -22.438 1.556 1.00 41.34 81 ASN A CA 1
ATOM 662 C C . ASN A 1 81 ? 16.943 -21.897 0.585 1.00 41.34 81 ASN A C 1
ATOM 664 O O . ASN A 1 81 ? 16.640 -21.475 -0.530 1.00 41.34 81 ASN A O 1
ATOM 668 N N . SER A 1 82 ? 18.213 -21.926 0.993 1.00 34.84 82 SER A N 1
ATOM 669 C CA . SER A 1 82 ? 19.342 -21.676 0.087 1.00 34.84 82 SER A CA 1
ATOM 670 C C . SER A 1 82 ? 19.951 -22.996 -0.412 1.00 34.84 82 SER A C 1
ATOM 672 O O . SER A 1 82 ? 20.888 -23.503 0.215 1.00 34.84 82 SER A O 1
ATOM 674 N N . PRO A 1 83 ? 19.509 -23.578 -1.546 1.00 41.09 83 PRO A N 1
ATOM 675 C CA . PRO A 1 83 ? 20.337 -24.549 -2.240 1.00 41.09 83 PRO A CA 1
ATOM 676 C C . PRO A 1 83 ? 21.598 -23.832 -2.735 1.00 41.09 83 PRO A C 1
ATOM 678 O O . PRO A 1 83 ? 21.543 -22.908 -3.546 1.00 41.09 83 PRO A O 1
ATOM 681 N N . LYS A 1 84 ? 22.760 -24.261 -2.228 1.00 47.59 84 LYS A N 1
ATOM 682 C CA . LYS A 1 84 ? 24.069 -23.959 -2.820 1.00 47.59 84 LYS A CA 1
ATOM 683 C C . LYS A 1 84 ? 24.124 -24.598 -4.209 1.00 47.59 84 LYS A C 1
ATOM 685 O O . LYS A 1 84 ? 24.675 -25.687 -4.359 1.00 47.59 84 LYS A O 1
ATOM 690 N N . GLU A 1 85 ? 23.571 -23.937 -5.218 1.00 38.09 85 GLU A N 1
ATOM 691 C CA . GLU A 1 85 ? 23.710 -24.366 -6.605 1.00 38.09 85 GLU A CA 1
ATOM 692 C C . GLU A 1 85 ? 24.700 -23.504 -7.380 1.00 38.09 85 GLU A C 1
ATOM 694 O O . GLU A 1 85 ? 24.831 -22.291 -7.229 1.00 38.09 85 GLU A O 1
ATOM 699 N N . LYS A 1 86 ? 25.504 -24.237 -8.143 1.00 38.56 86 LYS A N 1
ATOM 700 C CA . LYS A 1 86 ? 26.722 -23.817 -8.813 1.00 38.56 86 LYS A CA 1
ATOM 701 C C . LYS A 1 86 ? 26.410 -22.816 -9.920 1.00 38.56 86 LYS A C 1
ATOM 703 O O . LYS A 1 86 ? 25.497 -23.012 -10.716 1.00 38.56 86 LYS A O 1
ATOM 708 N N . LYS A 1 87 ? 27.279 -21.808 -10.019 1.00 45.88 87 LYS A N 1
ATOM 709 C CA . LYS A 1 87 ? 27.407 -20.896 -11.158 1.00 45.88 87 LYS A CA 1
ATOM 710 C C . LYS A 1 87 ? 27.370 -21.674 -12.477 1.00 45.88 87 LYS A C 1
ATOM 712 O O . LYS A 1 87 ? 28.309 -22.409 -12.778 1.00 45.88 87 LYS A O 1
ATOM 717 N N . THR A 1 88 ? 26.329 -21.453 -13.271 1.00 35.38 88 THR A N 1
ATOM 718 C CA . THR A 1 88 ? 26.364 -21.648 -14.722 1.00 35.38 88 THR A CA 1
ATOM 719 C C . THR A 1 88 ? 25.820 -20.385 -15.383 1.00 35.38 88 THR A C 1
ATOM 721 O O . THR A 1 88 ? 24.796 -19.833 -14.999 1.00 35.38 88 THR A O 1
ATOM 724 N N . SER A 1 89 ? 26.621 -19.865 -16.301 1.00 49.66 89 SER A N 1
ATOM 725 C CA . SER A 1 89 ? 26.496 -18.597 -17.011 1.00 49.66 89 SER A CA 1
ATOM 726 C C . SER A 1 89 ? 25.423 -18.644 -18.105 1.00 49.66 89 SER A C 1
ATOM 728 O O . SER A 1 89 ? 25.535 -19.514 -18.966 1.00 49.66 89 SER A O 1
ATOM 730 N N . ASN A 1 90 ? 24.457 -17.706 -18.098 1.00 41.62 90 ASN A N 1
ATOM 731 C CA . ASN A 1 90 ? 24.014 -16.902 -19.268 1.00 41.62 90 ASN A CA 1
ATOM 732 C C . ASN A 1 90 ? 22.744 -16.041 -19.064 1.00 41.62 90 ASN A C 1
ATOM 734 O O . ASN A 1 90 ? 22.274 -15.428 -20.021 1.00 41.62 90 ASN A O 1
ATOM 738 N N . THR A 1 91 ? 22.175 -15.935 -17.866 1.00 45.19 91 THR A N 1
ATOM 739 C CA . THR A 1 91 ? 21.099 -14.964 -17.591 1.00 45.19 91 THR A CA 1
ATOM 740 C C . THR A 1 91 ? 21.692 -13.630 -17.138 1.00 45.19 91 THR A C 1
ATOM 742 O O . THR A 1 91 ? 22.565 -13.644 -16.271 1.00 45.19 91 THR A O 1
ATOM 745 N N . PRO A 1 92 ? 21.273 -12.472 -17.683 1.00 46.41 92 PRO A N 1
ATOM 746 C CA . PRO A 1 92 ? 21.683 -11.197 -17.112 1.00 46.41 92 PRO A CA 1
ATOM 747 C C . PRO A 1 92 ? 21.135 -11.113 -15.681 1.00 46.41 92 PRO A C 1
ATOM 749 O O . PRO A 1 92 ? 19.924 -11.141 -15.480 1.00 46.41 92 PRO A O 1
ATOM 752 N N . ASP A 1 93 ? 22.027 -11.007 -14.692 1.00 59.75 93 ASP A N 1
ATOM 753 C CA . ASP A 1 93 ? 21.695 -10.887 -13.258 1.00 59.75 93 ASP A CA 1
ATOM 754 C C . ASP A 1 93 ? 20.884 -9.614 -12.920 1.00 59.75 93 ASP A C 1
ATOM 756 O O . ASP A 1 93 ? 20.527 -9.374 -11.771 1.00 59.75 93 ASP A O 1
ATOM 760 N N . HIS A 1 94 ? 20.605 -8.767 -13.912 1.00 67.12 94 HIS A N 1
ATOM 761 C CA . HIS A 1 94 ? 19.922 -7.492 -13.767 1.00 67.12 94 HIS A CA 1
ATOM 762 C C . HIS A 1 94 ? 19.005 -7.236 -14.966 1.00 67.12 94 HIS A C 1
ATOM 764 O O . HIS A 1 94 ? 19.423 -7.302 -16.124 1.00 67.12 94 HIS A O 1
ATOM 770 N N . ILE A 1 95 ? 17.748 -6.895 -14.684 1.00 75.50 95 ILE A N 1
ATOM 771 C CA . ILE A 1 95 ? 16.785 -6.454 -15.693 1.00 75.50 95 ILE A CA 1
ATOM 772 C C . ILE A 1 95 ? 16.744 -4.930 -15.672 1.00 75.50 95 ILE A C 1
ATOM 774 O O . ILE A 1 95 ? 16.318 -4.329 -14.689 1.00 75.50 95 ILE A O 1
ATOM 778 N N . LEU A 1 96 ? 17.150 -4.307 -16.778 1.00 81.62 96 LEU A N 1
ATOM 779 C CA . LEU A 1 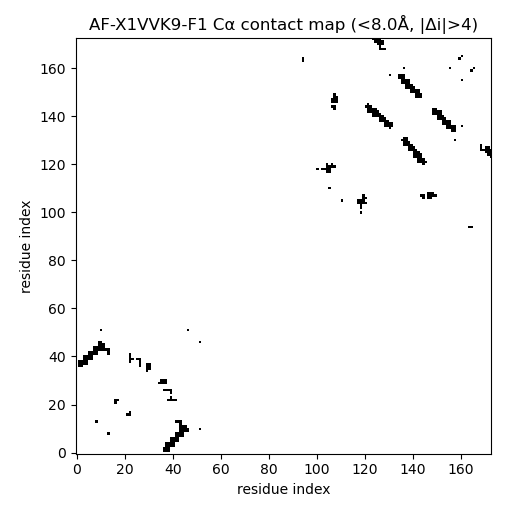96 ? 16.934 -2.883 -17.017 1.00 81.62 96 LEU A CA 1
ATOM 780 C C . LEU A 1 96 ? 15.755 -2.705 -17.976 1.00 81.62 96 LEU A C 1
ATOM 782 O O . LEU A 1 96 ? 15.809 -3.130 -19.132 1.00 81.62 96 LEU A O 1
ATOM 786 N N . ILE A 1 97 ? 14.700 -2.048 -17.500 1.00 79.75 97 ILE A N 1
ATOM 787 C CA . ILE A 1 97 ? 13.545 -1.678 -18.321 1.00 79.75 97 ILE A CA 1
ATOM 788 C C . ILE A 1 97 ? 13.647 -0.188 -18.636 1.00 79.75 97 ILE A C 1
ATOM 790 O O . ILE A 1 97 ? 13.618 0.646 -17.738 1.00 79.75 97 ILE A O 1
ATOM 794 N N . GLY A 1 98 ? 13.723 0.151 -19.924 1.00 80.69 98 GLY A N 1
ATOM 795 C CA . GLY A 1 98 ? 13.798 1.539 -20.376 1.00 80.69 98 GLY A CA 1
ATOM 796 C C . GLY A 1 98 ? 15.230 2.068 -20.449 1.00 80.69 98 GLY A C 1
ATOM 797 O O . GLY A 1 98 ? 16.112 1.406 -20.995 1.00 80.69 98 GLY A O 1
ATOM 798 N N . LYS A 1 99 ? 15.437 3.302 -19.980 1.00 84.00 99 LYS A N 1
ATOM 799 C CA . LYS A 1 99 ? 16.738 3.988 -20.004 1.00 84.00 99 LYS A CA 1
ATOM 800 C C . LYS A 1 99 ? 17.509 3.722 -18.711 1.00 84.00 99 LYS A C 1
ATOM 802 O O . LYS A 1 99 ? 16.912 3.401 -17.690 1.00 84.00 99 LYS A O 1
ATOM 807 N N . GLY A 1 100 ? 18.831 3.886 -18.757 1.00 86.56 100 GLY A N 1
ATOM 808 C CA . GLY A 1 100 ? 19.658 3.863 -17.550 1.00 86.56 100 GLY A CA 1
ATOM 809 C C . GLY A 1 100 ? 19.202 4.930 -16.552 1.00 86.56 100 GLY A C 1
ATOM 810 O O . GLY A 1 100 ? 18.903 6.056 -16.948 1.00 86.56 100 GLY A O 1
ATOM 811 N N . ILE A 1 101 ? 19.137 4.559 -15.275 1.00 88.50 101 ILE A N 1
ATOM 812 C CA . ILE A 1 101 ? 18.721 5.443 -14.184 1.00 88.50 101 ILE A CA 1
ATOM 813 C C . ILE A 1 101 ? 19.971 6.128 -13.627 1.00 88.50 101 ILE A C 1
ATOM 815 O O . ILE A 1 101 ? 20.913 5.459 -13.204 1.00 88.50 101 ILE A O 1
ATOM 819 N N . THR A 1 102 ? 19.989 7.459 -13.632 1.00 88.50 102 THR A N 1
ATOM 820 C CA . THR A 1 102 ? 21.104 8.274 -13.130 1.00 88.50 102 THR A CA 1
ATOM 821 C C . THR A 1 102 ? 20.565 9.427 -12.299 1.00 88.50 102 THR A C 1
ATOM 823 O O . THR A 1 102 ? 19.678 10.136 -12.767 1.00 88.50 102 THR A O 1
ATOM 826 N N . GLY A 1 103 ? 21.114 9.655 -11.108 1.00 90.31 103 GLY A N 1
ATOM 827 C CA . GLY A 1 103 ? 20.719 10.765 -10.241 1.00 90.31 103 GLY A CA 1
ATOM 828 C C . GLY A 1 103 ? 20.811 10.413 -8.760 1.00 90.31 103 GLY A C 1
ATOM 829 O O . GLY A 1 103 ? 21.379 9.384 -8.389 1.00 90.31 103 GLY A O 1
ATOM 830 N N . ASN A 1 104 ? 20.260 11.286 -7.917 1.00 92.06 104 ASN A N 1
ATOM 831 C CA . ASN A 1 104 ? 20.263 11.110 -6.468 1.00 92.06 104 ASN A CA 1
ATOM 832 C C . ASN A 1 104 ? 19.083 10.251 -6.021 1.00 92.06 104 ASN A C 1
ATOM 834 O O . ASN A 1 104 ? 17.966 10.432 -6.500 1.00 92.06 104 ASN A O 1
ATOM 838 N N . LYS A 1 105 ? 19.342 9.347 -5.075 1.00 92.44 105 LYS A N 1
ATOM 839 C CA . LYS A 1 105 ? 18.304 8.520 -4.461 1.00 92.44 105 LYS A CA 1
ATOM 840 C C . LYS A 1 105 ? 17.506 9.310 -3.418 1.00 92.44 105 LYS A C 1
ATOM 842 O O . LYS A 1 105 ? 18.098 10.024 -2.609 1.00 92.44 105 LYS A O 1
ATOM 847 N N . THR A 1 106 ? 16.198 9.106 -3.406 1.00 94.88 106 THR A N 1
ATOM 848 C CA . THR A 1 106 ? 15.242 9.624 -2.424 1.00 94.88 106 THR A CA 1
ATOM 849 C C . THR A 1 106 ? 14.829 8.488 -1.490 1.00 94.88 106 THR A C 1
ATOM 851 O O . THR A 1 106 ? 14.611 7.366 -1.955 1.00 94.88 106 THR A O 1
ATOM 854 N N . THR A 1 107 ? 14.749 8.750 -0.180 1.00 95.06 107 THR A N 1
ATOM 855 C CA . THR A 1 107 ? 14.222 7.757 0.773 1.00 95.06 107 THR A CA 1
ATOM 856 C C . THR A 1 107 ? 12.711 7.643 0.614 1.00 95.06 107 THR A C 1
ATOM 858 O O . THR A 1 107 ? 12.045 8.639 0.335 1.00 95.06 107 THR A O 1
ATOM 861 N N . ILE A 1 108 ? 12.147 6.447 0.788 1.00 95.19 108 ILE A N 1
ATOM 862 C CA . ILE A 1 108 ? 10.709 6.229 0.574 1.00 95.19 108 ILE A CA 1
ATOM 863 C C . ILE A 1 108 ? 9.882 7.060 1.561 1.00 95.19 108 ILE A C 1
ATOM 865 O O . ILE A 1 108 ? 8.804 7.536 1.213 1.00 95.19 108 ILE A O 1
ATOM 869 N N . LYS A 1 109 ? 10.399 7.303 2.771 1.00 92.94 109 LYS A N 1
ATOM 870 C CA . LYS A 1 109 ? 9.746 8.161 3.767 1.00 92.94 109 LYS A CA 1
ATOM 871 C C . LYS A 1 109 ? 9.540 9.607 3.292 1.00 92.94 109 LYS A C 1
ATOM 873 O O . LYS A 1 109 ? 8.576 10.235 3.721 1.00 92.94 109 LYS A O 1
ATOM 878 N N . ASP A 1 110 ? 10.407 10.115 2.420 1.00 93.19 110 ASP A N 1
ATOM 879 C CA . ASP A 1 110 ? 10.359 11.504 1.949 1.00 93.19 110 ASP A CA 1
ATOM 880 C C . ASP A 1 110 ? 9.501 11.681 0.679 1.00 93.19 110 ASP A C 1
ATOM 882 O O . ASP A 1 110 ? 9.307 12.808 0.222 1.00 93.19 110 ASP A O 1
ATOM 886 N N . ILE A 1 111 ? 8.986 10.591 0.096 1.00 93.56 111 ILE A N 1
ATOM 887 C CA . ILE A 1 111 ? 8.160 10.630 -1.119 1.00 93.56 111 ILE A CA 1
ATOM 888 C C . ILE A 1 111 ? 6.717 11.014 -0.766 1.00 93.56 111 ILE A C 1
ATOM 890 O O . ILE A 1 111 ? 6.077 10.402 0.086 1.00 93.56 111 ILE A O 1
ATOM 894 N N . ASN A 1 112 ? 6.181 11.998 -1.485 1.00 91.06 112 ASN A N 1
ATOM 895 C CA . ASN A 1 112 ? 4.802 12.476 -1.396 1.00 91.06 112 ASN A CA 1
ATOM 896 C C . ASN A 1 112 ? 4.239 12.822 -2.792 1.00 91.06 112 ASN A C 1
ATOM 898 O O . ASN A 1 112 ? 4.928 12.693 -3.805 1.00 91.06 112 ASN A O 1
ATOM 902 N N . GLU A 1 113 ? 2.986 13.278 -2.854 1.00 89.81 113 GLU A N 1
ATOM 903 C CA . GLU A 1 113 ? 2.288 13.596 -4.113 1.00 89.81 113 GLU A CA 1
ATOM 904 C C . GLU A 1 113 ? 2.968 14.703 -4.943 1.00 89.81 113 GLU A C 1
ATOM 906 O O . GLU A 1 113 ? 2.828 14.732 -6.165 1.00 89.81 113 GLU A O 1
ATOM 911 N N . GLU A 1 114 ? 3.751 15.578 -4.307 1.00 92.44 114 GLU A N 1
ATOM 912 C CA . GLU A 1 114 ? 4.463 16.687 -4.957 1.00 92.44 114 GLU A CA 1
ATOM 913 C C . GLU A 1 114 ? 5.876 16.302 -5.432 1.00 92.44 114 GLU A C 1
ATOM 915 O O . GLU A 1 114 ? 6.552 17.096 -6.085 1.00 92.44 114 GLU A O 1
ATOM 920 N N . SER A 1 115 ? 6.340 15.080 -5.143 1.00 88.81 115 SER A N 1
ATOM 921 C CA . SER A 1 115 ? 7.733 14.667 -5.381 1.00 88.81 115 SER A CA 1
ATOM 922 C C . SER A 1 115 ? 8.106 14.492 -6.859 1.00 88.81 115 SER A C 1
ATOM 924 O O . SER A 1 115 ? 9.289 14.489 -7.194 1.00 88.81 115 SER A O 1
ATOM 926 N N . GLY A 1 116 ? 7.126 14.362 -7.758 1.00 91.50 116 GLY A N 1
ATOM 927 C CA . GLY A 1 116 ? 7.368 14.255 -9.198 1.00 91.50 116 GLY A CA 1
ATOM 928 C C . GLY A 1 116 ? 8.167 13.006 -9.592 1.00 91.50 116 GLY A C 1
ATOM 929 O O . GLY A 1 116 ? 7.725 11.880 -9.366 1.00 91.50 116 GLY A O 1
ATOM 930 N N . GLU A 1 117 ? 9.322 13.200 -10.236 1.00 91.75 117 GLU A N 1
ATOM 931 C CA . GLU A 1 117 ? 10.219 12.116 -10.653 1.00 91.75 117 GLU A CA 1
ATOM 932 C C . GLU A 1 117 ? 11.261 11.834 -9.567 1.00 91.75 117 GLU A C 1
ATOM 934 O O . GLU A 1 117 ? 12.034 12.709 -9.181 1.00 91.75 117 GLU A O 1
ATOM 939 N N . VAL A 1 118 ? 11.298 10.588 -9.093 1.00 94.00 118 VAL A N 1
ATOM 940 C CA . VAL A 1 118 ? 12.191 10.156 -8.015 1.00 94.00 118 VAL A CA 1
ATOM 941 C C . VAL A 1 118 ? 12.960 8.902 -8.404 1.00 94.00 118 VAL A C 1
ATOM 943 O O . VAL A 1 118 ? 12.479 8.055 -9.158 1.00 94.00 118 VAL A O 1
ATOM 946 N N . ILE A 1 119 ? 14.157 8.765 -7.840 1.00 94.44 119 ILE A N 1
ATOM 947 C CA . ILE A 1 119 ? 14.959 7.546 -7.916 1.00 94.44 119 ILE A CA 1
ATOM 948 C C . ILE A 1 119 ? 14.955 6.931 -6.525 1.00 94.44 119 ILE A C 1
ATOM 950 O O . ILE A 1 119 ? 15.365 7.579 -5.569 1.00 94.44 119 ILE A O 1
ATOM 954 N N . LEU A 1 120 ? 14.520 5.683 -6.401 1.00 93.44 120 LEU A N 1
ATOM 955 C CA . LEU A 1 120 ? 14.504 4.957 -5.132 1.00 93.44 120 LEU A CA 1
ATOM 956 C C . LEU A 1 120 ? 15.232 3.622 -5.269 1.00 93.44 120 LEU A C 1
ATOM 958 O O 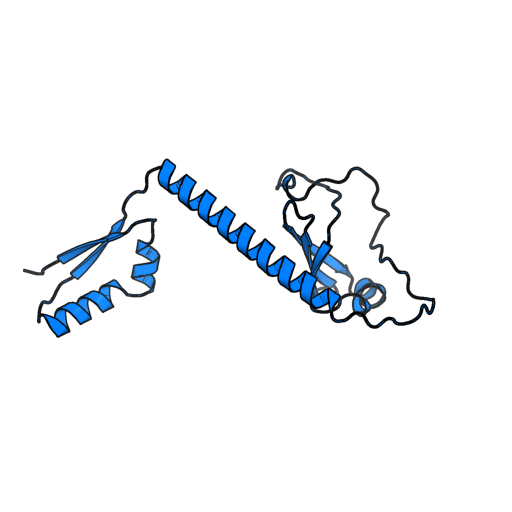. LEU A 1 120 ? 15.370 3.081 -6.366 1.00 93.44 120 LEU A O 1
ATOM 962 N N . ILE A 1 121 ? 15.724 3.114 -4.144 1.00 91.94 121 ILE A N 1
ATOM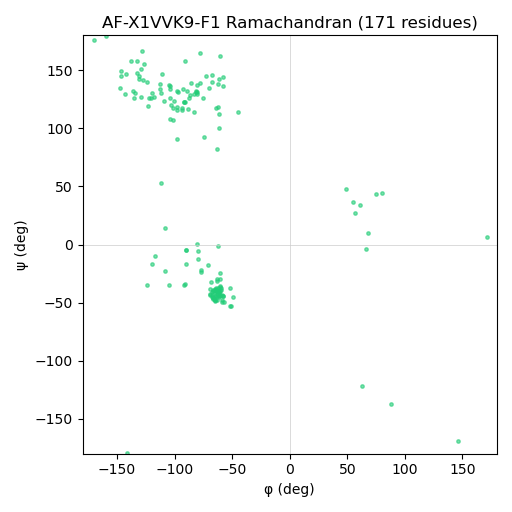 963 C CA . ILE A 1 121 ? 16.403 1.822 -4.040 1.00 91.94 121 ILE A CA 1
ATOM 964 C C . ILE A 1 121 ? 15.819 1.119 -2.823 1.00 91.94 121 ILE A C 1
ATOM 966 O O . ILE A 1 121 ? 15.769 1.710 -1.748 1.00 91.94 121 ILE A O 1
ATOM 970 N N . GLY A 1 122 ? 15.408 -0.130 -2.991 1.00 90.62 122 GLY A N 1
ATOM 971 C CA . GLY A 1 122 ? 14.821 -0.922 -1.923 1.00 90.62 122 GLY A CA 1
ATOM 972 C C . GLY A 1 122 ? 14.657 -2.382 -2.319 1.00 90.62 122 GLY A C 1
ATOM 973 O O . GLY A 1 122 ? 14.922 -2.762 -3.463 1.00 90.62 122 GLY A O 1
ATOM 974 N N . ASP A 1 123 ? 14.200 -3.172 -1.359 1.00 88.75 123 ASP A N 1
ATOM 975 C CA . ASP A 1 123 ? 13.919 -4.591 -1.513 1.00 88.75 123 ASP A CA 1
ATOM 976 C C . ASP A 1 123 ? 12.449 -4.792 -1.896 1.00 88.75 123 ASP A C 1
ATOM 978 O O . ASP A 1 123 ? 11.545 -4.186 -1.312 1.00 88.75 123 ASP A O 1
ATOM 982 N N . VAL A 1 124 ? 12.210 -5.640 -2.896 1.00 87.69 124 VAL A N 1
ATOM 983 C CA . VAL A 1 124 ? 10.859 -6.012 -3.336 1.00 87.69 124 VAL A CA 1
ATOM 984 C C . VAL A 1 124 ? 10.313 -7.103 -2.418 1.00 87.69 124 VAL A C 1
ATOM 986 O O . VAL A 1 124 ? 11.000 -8.087 -2.167 1.00 87.69 124 VAL A O 1
ATOM 989 N N . LEU A 1 125 ? 9.081 -6.922 -1.940 1.00 84.56 125 LEU A N 1
ATOM 990 C CA . LEU A 1 125 ? 8.435 -7.793 -0.946 1.00 84.56 125 LEU A CA 1
ATOM 991 C C . LEU A 1 125 ? 7.370 -8.716 -1.526 1.00 84.56 125 LEU A C 1
ATOM 993 O O . LEU A 1 125 ? 7.106 -9.783 -0.991 1.00 84.56 125 LEU A O 1
ATOM 997 N N . VAL A 1 126 ? 6.656 -8.209 -2.527 1.00 82.75 126 VAL A N 1
ATOM 998 C CA . VAL A 1 126 ? 5.584 -8.898 -3.235 1.00 82.75 126 VAL A CA 1
ATOM 999 C C . VAL A 1 126 ? 5.636 -8.391 -4.660 1.00 82.75 126 VAL A C 1
ATOM 1001 O O . VAL A 1 126 ? 5.754 -7.188 -4.889 1.00 82.75 126 VAL A O 1
ATOM 1004 N N . CYS A 1 127 ? 5.535 -9.300 -5.622 1.00 85.44 127 CYS A N 1
ATOM 1005 C CA . CYS A 1 127 ? 5.494 -8.960 -7.033 1.00 85.44 127 CYS A CA 1
ATOM 1006 C C . CYS A 1 127 ? 4.398 -9.757 -7.737 1.00 85.44 127 CYS A C 1
ATOM 1008 O O . CYS A 1 127 ? 4.351 -10.988 -7.679 1.00 85.44 127 CYS A O 1
ATOM 1010 N N . GLU A 1 128 ? 3.518 -9.040 -8.425 1.00 89.38 128 GLU A N 1
ATOM 1011 C CA . GLU A 1 128 ? 2.411 -9.598 -9.180 1.00 89.38 128 GLU A CA 1
ATOM 1012 C C . GLU A 1 128 ? 2.368 -8.999 -10.580 1.00 89.38 128 GLU A C 1
ATOM 1014 O O . GLU A 1 128 ? 2.635 -7.818 -10.808 1.00 89.38 128 GLU A O 1
ATOM 1019 N N . SER A 1 129 ? 1.975 -9.822 -11.545 1.00 90.44 129 SER A N 1
ATOM 1020 C CA . SER A 1 129 ? 1.733 -9.371 -12.908 1.00 90.44 129 SER A CA 1
ATOM 1021 C C . SER A 1 129 ? 0.387 -9.874 -13.402 1.00 90.44 129 SER A C 1
ATOM 1023 O O . SER A 1 129 ? -0.034 -10.995 -13.105 1.00 90.44 129 SER A O 1
ATOM 1025 N N . ARG A 1 130 ? -0.312 -9.030 -14.163 1.00 92.12 130 ARG A N 1
ATOM 1026 C CA . ARG A 1 130 ? -1.555 -9.414 -14.839 1.00 92.12 130 ARG A CA 1
ATOM 1027 C C . ARG A 1 130 ? -1.712 -8.699 -16.170 1.00 92.12 130 ARG A C 1
ATOM 1029 O O . ARG A 1 130 ? -1.365 -7.523 -16.295 1.00 92.12 130 ARG A O 1
ATOM 1036 N N . ALA A 1 131 ? -2.295 -9.394 -17.140 1.00 92.38 131 ALA A N 1
ATOM 1037 C CA . ALA A 1 131 ? -2.665 -8.798 -18.414 1.00 92.38 131 ALA A CA 1
ATOM 1038 C C . ALA A 1 131 ? -3.809 -7.781 -18.233 1.00 92.38 131 ALA A C 1
ATOM 1040 O O . ALA A 1 131 ? -4.699 -7.946 -17.390 1.00 92.38 131 ALA A O 1
ATOM 1041 N N . ILE A 1 132 ? -3.788 -6.725 -19.041 1.00 93.50 132 ILE A N 1
ATOM 1042 C CA . ILE A 1 132 ? -4.849 -5.724 -19.161 1.00 93.50 132 ILE A CA 1
ATOM 1043 C C . ILE A 1 132 ? -5.246 -5.526 -20.624 1.00 93.50 132 ILE A C 1
ATOM 1045 O O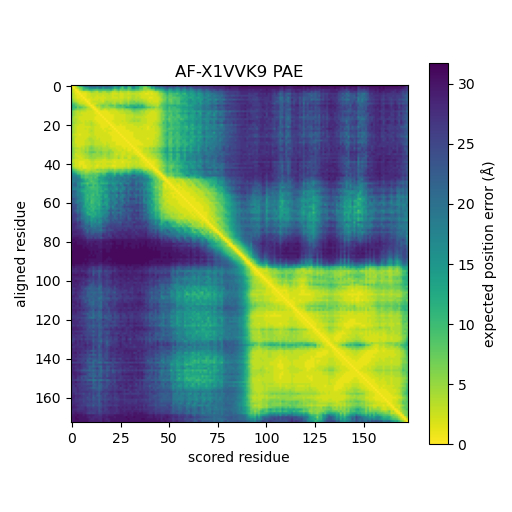 . ILE A 1 132 ? -4.557 -5.964 -21.543 1.00 93.50 132 ILE A O 1
ATOM 1049 N N . LYS A 1 133 ? -6.380 -4.850 -20.845 1.00 90.56 133 LYS A N 1
ATOM 1050 C CA . LYS A 1 133 ? -6.851 -4.510 -22.193 1.00 90.56 133 LYS A CA 1
ATOM 1051 C C . LYS A 1 133 ? -5.804 -3.673 -22.942 1.00 90.56 133 LYS A C 1
ATOM 1053 O O . LYS A 1 133 ? -5.161 -2.805 -22.352 1.00 90.56 133 LYS A O 1
ATOM 1058 N N . GLY A 1 134 ? -5.698 -3.902 -24.251 1.00 88.62 134 GLY A N 1
ATOM 1059 C CA . GLY A 1 134 ? -4.808 -3.153 -25.141 1.00 88.62 134 GLY A CA 1
ATOM 1060 C C . GLY A 1 134 ? -3.351 -3.616 -25.098 1.00 88.62 134 GLY A C 1
ATOM 1061 O O . GLY A 1 134 ? -2.469 -2.763 -25.015 1.00 88.62 134 GLY A O 1
ATOM 1062 N N . ASP A 1 135 ? -3.130 -4.937 -25.109 1.00 91.56 135 ASP A N 1
ATOM 1063 C CA . ASP A 1 135 ? -1.820 -5.602 -25.215 1.00 91.56 135 ASP A CA 1
ATOM 1064 C C . ASP A 1 135 ? -0.761 -5.066 -24.248 1.00 91.56 135 ASP A C 1
ATOM 1066 O O . ASP A 1 135 ? 0.383 -4.767 -24.606 1.00 91.56 135 ASP A O 1
ATOM 1070 N N . ARG A 1 136 ? -1.156 -4.938 -22.979 1.00 93.75 136 ARG A N 1
ATOM 1071 C CA . ARG A 1 136 ? -0.274 -4.519 -21.891 1.00 93.75 136 ARG A CA 1
ATOM 1072 C C . ARG A 1 136 ? -0.415 -5.429 -20.677 1.00 93.75 136 ARG A C 1
ATOM 1074 O O . ARG A 1 136 ? -1.447 -6.062 -20.470 1.00 93.75 136 ARG A O 1
ATOM 1081 N N . TYR A 1 137 ? 0.618 -5.432 -19.850 1.00 93.50 137 TYR A N 1
ATOM 1082 C CA . TYR A 1 137 ? 0.621 -5.975 -18.500 1.00 93.50 137 TYR A CA 1
ATOM 1083 C C . TYR A 1 137 ? 0.740 -4.839 -17.491 1.00 93.50 137 TYR A C 1
ATOM 1085 O O . TYR A 1 137 ? 1.406 -3.835 -17.747 1.00 93.50 137 TYR A O 1
ATOM 1093 N N . ILE A 1 138 ? 0.105 -5.015 -16.335 1.00 94.31 138 ILE A N 1
ATOM 1094 C CA . ILE A 1 138 ? 0.445 -4.257 -15.133 1.00 94.31 138 ILE A CA 1
ATOM 1095 C C . ILE A 1 138 ? 1.364 -5.141 -14.305 1.00 94.31 138 ILE A C 1
ATOM 1097 O O . ILE A 1 138 ? 0.950 -6.222 -13.882 1.00 94.31 138 ILE A O 1
ATOM 1101 N N . LEU A 1 139 ? 2.585 -4.666 -14.088 1.00 91.38 139 LEU A N 1
ATOM 1102 C CA . LEU A 1 139 ? 3.505 -5.184 -13.087 1.00 91.38 139 LEU A CA 1
ATOM 1103 C C . LEU A 1 139 ? 3.315 -4.350 -11.818 1.00 91.38 139 LEU A C 1
ATOM 1105 O O . LEU A 1 139 ? 3.533 -3.140 -11.850 1.00 91.38 139 LEU A O 1
ATOM 1109 N N . SER A 1 140 ? 2.859 -4.980 -10.742 1.00 92.94 140 SER A N 1
ATOM 1110 C CA . SER A 1 140 ? 2.617 -4.345 -9.447 1.00 92.94 140 SER A CA 1
ATOM 1111 C C . SER A 1 140 ? 3.530 -4.984 -8.418 1.00 92.94 140 SER A C 1
ATOM 1113 O O . SER A 1 140 ? 3.531 -6.207 -8.293 1.00 92.94 140 SER A O 1
ATOM 1115 N N . PHE A 1 141 ? 4.291 -4.184 -7.685 1.00 91.25 141 PHE A N 1
ATOM 1116 C CA . PHE A 1 141 ? 5.132 -4.697 -6.613 1.00 91.25 141 PHE A CA 1
ATOM 1117 C C . PHE A 1 141 ? 5.245 -3.711 -5.461 1.00 91.25 141 PHE A C 1
ATOM 1119 O O . PHE A 1 141 ? 5.202 -2.500 -5.673 1.00 91.25 141 PHE A O 1
ATOM 1126 N N . ASP A 1 142 ? 5.416 -4.247 -4.261 1.00 92.06 142 ASP A N 1
ATOM 1127 C CA . ASP A 1 142 ? 5.673 -3.464 -3.057 1.00 92.06 142 ASP A CA 1
ATOM 1128 C C . ASP A 1 142 ? 7.177 -3.441 -2.789 1.00 92.06 142 ASP A C 1
ATOM 1130 O O . ASP A 1 142 ? 7.835 -4.485 -2.821 1.00 92.06 142 ASP A O 1
ATOM 1134 N N . ILE A 1 143 ? 7.723 -2.249 -2.553 1.00 92.25 143 ILE A N 1
ATOM 1135 C CA . ILE A 1 143 ? 9.149 -2.024 -2.300 1.00 92.25 143 ILE A CA 1
ATOM 1136 C C . ILE A 1 143 ? 9.346 -1.313 -0.963 1.00 92.25 143 ILE A C 1
ATOM 1138 O O . ILE A 1 143 ? 8.590 -0.403 -0.622 1.00 92.25 143 ILE A O 1
ATOM 1142 N N . THR A 1 144 ? 10.370 -1.721 -0.213 1.00 92.31 144 THR A N 1
ATOM 1143 C CA . THR A 1 144 ? 10.762 -1.106 1.062 1.00 92.31 144 THR A CA 1
ATOM 1144 C C . THR A 1 144 ? 12.237 -0.735 1.071 1.00 92.31 144 THR A C 1
ATOM 1146 O O . THR A 1 144 ? 13.078 -1.484 0.584 1.00 92.31 144 THR A O 1
ATOM 1149 N N . ASP A 1 145 ? 12.567 0.409 1.662 1.00 92.88 145 ASP A N 1
ATOM 1150 C CA . ASP A 1 145 ? 13.941 0.803 1.995 1.00 92.88 145 ASP A CA 1
ATOM 1151 C C . ASP A 1 145 ? 14.192 0.747 3.513 1.00 92.88 145 ASP A C 1
ATOM 1153 O O . ASP A 1 145 ? 15.177 1.292 4.013 1.00 92.88 145 ASP A O 1
ATOM 1157 N N . TYR A 1 146 ? 13.278 0.100 4.250 1.00 89.06 146 TYR A N 1
ATOM 1158 C CA . TYR A 1 146 ? 13.212 0.011 5.713 1.00 89.06 146 TYR A CA 1
ATOM 1159 C C . TYR A 1 146 ? 12.934 1.332 6.446 1.00 89.06 146 TYR A C 1
ATOM 1161 O O . TYR A 1 146 ? 12.743 1.319 7.666 1.00 89.06 146 TYR A O 1
ATOM 1169 N N . THR A 1 147 ? 12.853 2.459 5.734 1.00 89.25 147 THR A N 1
ATOM 1170 C CA . THR A 1 147 ? 12.362 3.732 6.281 1.00 89.25 147 THR A CA 1
ATOM 1171 C C . THR A 1 147 ? 10.862 3.886 6.062 1.00 89.25 147 THR A C 1
ATOM 1173 O O . THR A 1 147 ? 10.174 4.415 6.934 1.00 89.25 147 THR A O 1
ATOM 1176 N N . ASN A 1 148 ? 10.362 3.386 4.929 1.00 90.44 148 ASN A N 1
ATOM 1177 C CA . ASN A 1 148 ? 8.948 3.256 4.595 1.00 90.44 148 ASN A CA 1
ATOM 1178 C C . ASN A 1 148 ? 8.776 2.202 3.474 1.00 90.44 148 ASN A C 1
ATOM 1180 O O . ASN A 1 148 ? 9.749 1.604 3.009 1.00 90.44 148 ASN A O 1
ATOM 1184 N N . SER A 1 149 ? 7.546 1.940 3.040 1.00 92.00 149 SER A N 1
ATOM 1185 C CA . SER A 1 149 ? 7.228 1.054 1.916 1.00 92.00 149 SER A CA 1
ATOM 1186 C C . SER A 1 149 ? 6.226 1.712 0.969 1.00 92.00 149 SER A C 1
ATOM 1188 O O . SER A 1 149 ? 5.377 2.486 1.403 1.00 92.00 149 SER A O 1
ATOM 1190 N N . ILE A 1 150 ? 6.319 1.416 -0.328 1.00 93.81 150 ILE A N 1
ATOM 1191 C CA . ILE A 1 150 ? 5.423 1.969 -1.353 1.00 93.81 150 ILE A CA 1
ATOM 1192 C C . ILE A 1 150 ? 5.094 0.923 -2.422 1.00 93.81 150 ILE A C 1
ATOM 1194 O O . ILE A 1 150 ? 5.931 0.092 -2.773 1.00 93.81 150 ILE A O 1
ATOM 1198 N N . THR A 1 151 ? 3.879 0.978 -2.969 1.00 93.88 151 THR A N 1
ATOM 1199 C CA . THR A 1 151 ? 3.472 0.148 -4.110 1.00 93.88 151 THR A CA 1
ATOM 1200 C C . THR A 1 151 ? 3.828 0.835 -5.425 1.00 93.88 151 THR A C 1
ATOM 1202 O O . THR A 1 151 ? 3.377 1.946 -5.708 1.00 93.88 151 THR A O 1
ATOM 1205 N N . VAL A 1 152 ? 4.561 0.137 -6.285 1.00 92.62 152 VAL A N 1
ATOM 1206 C CA . VAL A 1 152 ? 4.910 0.574 -7.639 1.00 92.62 152 VAL A CA 1
ATOM 1207 C C . VAL A 1 152 ? 4.060 -0.173 -8.661 1.00 92.62 152 VAL A C 1
ATOM 1209 O O . VAL A 1 152 ? 3.926 -1.395 -8.606 1.00 92.62 152 VAL A O 1
ATOM 1212 N N . LYS A 1 153 ? 3.500 0.558 -9.634 1.00 93.75 153 LYS A N 1
ATOM 1213 C CA . LYS A 1 153 ? 2.759 -0.014 -10.770 1.00 93.75 153 LYS A CA 1
ATOM 1214 C C . LYS A 1 153 ? 3.366 0.435 -12.089 1.00 93.75 153 LYS A C 1
ATOM 1216 O O . LYS A 1 153 ? 3.366 1.620 -12.404 1.00 93.75 153 LYS A O 1
ATOM 1221 N N . SER A 1 154 ? 3.830 -0.525 -12.880 1.00 91.38 154 SER A N 1
ATOM 1222 C CA . SER A 1 154 ? 4.383 -0.294 -14.212 1.00 91.38 154 SER A CA 1
ATOM 1223 C C . SER A 1 154 ? 3.486 -0.895 -15.290 1.00 91.38 154 SER A C 1
ATOM 1225 O O . SER A 1 154 ? 3.036 -2.037 -15.180 1.00 91.38 154 SER A O 1
ATOM 1227 N N . PHE A 1 155 ? 3.227 -0.119 -16.343 1.00 92.88 155 PHE A N 1
ATOM 1228 C CA . PHE A 1 155 ? 2.419 -0.526 -17.490 1.00 92.88 155 PHE A CA 1
ATOM 1229 C C . PHE A 1 155 ? 3.337 -0.894 -18.651 1.00 92.88 155 PHE A C 1
ATOM 1231 O O . PHE A 1 155 ? 3.935 -0.031 -19.294 1.00 92.88 155 PHE A O 1
ATOM 1238 N N . ILE A 1 156 ? 3.434 -2.187 -18.935 1.00 91.44 156 ILE A N 1
ATOM 1239 C CA . ILE A 1 156 ? 4.431 -2.745 -19.848 1.00 91.44 156 ILE A CA 1
ATOM 1240 C C . ILE A 1 156 ? 3.722 -3.294 -21.082 1.00 91.44 156 ILE A C 1
ATOM 1242 O O . ILE A 1 156 ? 2.670 -3.917 -20.966 1.00 91.44 156 ILE A O 1
ATOM 1246 N N . LYS A 1 157 ? 4.269 -3.062 -22.280 1.00 92.75 157 LYS A N 1
ATOM 1247 C CA . LYS A 1 157 ? 3.759 -3.696 -23.508 1.00 92.75 157 LYS A CA 1
ATOM 1248 C C . LYS A 1 157 ? 3.893 -5.215 -23.409 1.00 92.75 157 LYS A C 1
ATOM 1250 O O . LYS A 1 157 ? 4.899 -5.700 -22.896 1.00 92.75 157 LYS A O 1
ATOM 1255 N N . LYS A 1 158 ? 2.902 -5.937 -23.932 1.00 91.62 158 LYS A N 1
ATOM 1256 C CA . LYS A 1 158 ? 2.839 -7.401 -23.910 1.00 91.62 158 LYS A CA 1
ATOM 1257 C C . LYS A 1 158 ? 4.124 -8.056 -24.418 1.00 91.62 158 LYS A C 1
ATOM 1259 O O . LYS A 1 158 ? 4.727 -8.807 -23.663 1.00 91.62 158 LYS A O 1
ATOM 1264 N N . ASP A 1 159 ? 4.587 -7.677 -25.606 1.00 90.94 159 ASP A N 1
ATOM 1265 C CA . ASP A 1 159 ? 5.782 -8.275 -26.219 1.00 90.94 159 ASP A CA 1
ATOM 1266 C C . ASP A 1 159 ? 7.028 -8.122 -25.331 1.00 90.94 159 ASP A C 1
ATOM 1268 O O . ASP A 1 159 ? 7.751 -9.082 -25.086 1.00 90.94 159 ASP A O 1
ATOM 1272 N N . LEU A 1 160 ? 7.236 -6.926 -24.762 1.00 88.25 160 LEU A N 1
ATOM 1273 C CA . LEU A 1 160 ? 8.373 -6.648 -23.878 1.00 88.25 160 LEU A CA 1
ATOM 1274 C C . LEU A 1 160 ? 8.285 -7.435 -22.564 1.00 88.25 160 LEU A C 1
ATOM 1276 O O . LEU A 1 160 ? 9.303 -7.898 -22.049 1.00 88.25 160 LEU A O 1
ATOM 1280 N N . PHE A 1 161 ? 7.079 -7.562 -22.006 1.00 88.31 161 PHE A N 1
ATOM 1281 C CA . PHE A 1 161 ? 6.862 -8.331 -20.787 1.00 88.31 161 PHE A CA 1
ATOM 1282 C C . PHE A 1 161 ? 7.149 -9.818 -21.015 1.00 88.31 161 PHE A C 1
ATOM 1284 O O . PHE A 1 161 ? 7.881 -10.431 -20.237 1.00 88.31 161 PHE A O 1
ATOM 1291 N N . GLU A 1 162 ? 6.603 -10.383 -22.090 1.00 87.75 162 GLU A N 1
ATOM 1292 C CA . GLU A 1 162 ? 6.751 -11.798 -22.424 1.00 87.75 162 GLU A CA 1
ATOM 1293 C C . GLU A 1 162 ? 8.210 -12.152 -22.746 1.00 87.75 162 GLU A C 1
ATOM 1295 O O . GLU A 1 162 ? 8.699 -13.150 -22.221 1.00 87.75 162 GLU A O 1
ATOM 1300 N N . GLU A 1 163 ? 8.927 -11.299 -23.489 1.00 86.50 163 GLU A N 1
ATOM 1301 C CA . GLU A 1 163 ? 10.338 -11.500 -23.853 1.00 86.50 163 GLU A CA 1
ATOM 1302 C C . GLU A 1 163 ? 11.296 -11.372 -22.656 1.00 86.50 163 GLU A C 1
ATOM 1304 O O . GLU A 1 163 ? 12.241 -12.152 -22.547 1.00 86.50 163 GLU A O 1
ATOM 1309 N N . ARG A 1 164 ? 11.097 -10.380 -21.771 1.00 82.81 164 ARG A N 1
ATOM 1310 C CA . ARG A 1 164 ? 12.149 -9.966 -20.816 1.00 82.81 164 ARG A CA 1
ATOM 1311 C C . ARG A 1 164 ? 11.814 -10.092 -19.337 1.00 82.81 164 ARG A C 1
ATOM 1313 O O . ARG A 1 164 ? 12.726 -9.996 -18.524 1.00 82.81 164 ARG A O 1
ATOM 1320 N N . ILE A 1 165 ? 10.542 -10.236 -18.969 1.00 82.88 165 ILE A N 1
ATOM 1321 C CA . ILE A 1 165 ? 10.094 -10.054 -17.574 1.00 82.88 165 ILE A CA 1
ATOM 1322 C C . ILE A 1 165 ? 9.361 -11.288 -17.044 1.00 82.88 165 ILE A C 1
ATOM 1324 O O . ILE A 1 165 ? 9.504 -11.635 -15.871 1.00 82.88 165 ILE A O 1
ATOM 1328 N N . SER A 1 166 ? 8.611 -11.976 -17.908 1.00 81.31 166 SER A N 1
ATOM 1329 C CA . SER A 1 166 ? 7.755 -13.115 -17.557 1.00 81.31 166 SER A CA 1
ATOM 1330 C C . SER A 1 166 ? 8.476 -14.220 -16.768 1.00 81.31 166 SER A C 1
ATOM 1332 O O . SER A 1 166 ? 7.900 -14.774 -15.836 1.00 81.31 166 SER A O 1
ATOM 1334 N N . GLY A 1 167 ? 9.745 -14.501 -17.087 1.00 76.19 167 GLY A N 1
ATOM 1335 C CA . GLY A 1 167 ? 10.556 -15.531 -16.426 1.00 76.19 167 GLY A CA 1
ATOM 1336 C C . GLY A 1 167 ? 11.162 -15.134 -15.075 1.00 76.19 167 GLY A C 1
ATOM 1337 O O . GLY A 1 167 ? 11.650 -16.000 -14.352 1.00 76.19 167 GLY A O 1
ATOM 1338 N N . THR A 1 168 ? 11.143 -13.849 -14.717 1.00 72.81 168 THR A N 1
ATOM 1339 C CA . THR A 1 168 ? 11.832 -13.326 -13.520 1.00 72.81 168 THR A CA 1
ATOM 1340 C C . THR A 1 168 ? 10.868 -12.922 -12.413 1.00 72.81 168 THR A C 1
ATOM 1342 O O . THR A 1 168 ? 11.234 -12.923 -11.240 1.00 72.81 168 THR A O 1
ATOM 1345 N N . VAL A 1 169 ? 9.614 -12.633 -12.761 1.00 67.94 169 VAL A N 1
ATOM 1346 C CA . VAL A 1 169 ? 8.552 -12.368 -11.787 1.00 67.94 169 VAL A CA 1
ATOM 1347 C C . VAL A 1 169 ? 8.121 -13.691 -11.154 1.00 67.94 169 VAL A C 1
ATOM 1349 O O . VAL A 1 169 ? 7.252 -14.392 -11.672 1.00 67.94 169 VAL A O 1
ATOM 1352 N N . LYS A 1 170 ? 8.730 -14.059 -10.023 1.00 59.59 170 LYS A N 1
ATOM 1353 C CA . LYS A 1 170 ? 8.231 -15.167 -9.200 1.00 59.59 170 LYS A CA 1
ATOM 1354 C C . LYS A 1 170 ? 7.071 -14.657 -8.348 1.00 59.59 170 LYS A C 1
ATOM 1356 O O . LYS A 1 170 ? 7.178 -13.620 -7.699 1.00 59.59 170 LYS A O 1
ATOM 1361 N N . LYS A 1 171 ? 5.958 -15.397 -8.349 1.00 45.41 171 LYS A N 1
ATOM 1362 C CA . LYS A 1 171 ? 4.864 -15.171 -7.398 1.00 45.41 171 LYS A CA 1
ATOM 1363 C C . LYS A 1 171 ? 5.411 -15.389 -5.990 1.00 45.41 171 LYS A C 1
ATOM 1365 O O . LYS A 1 171 ? 5.749 -16.519 -5.651 1.00 45.41 171 LYS A O 1
ATOM 1370 N N . GLY A 1 172 ? 5.487 -14.309 -5.221 1.00 48.59 172 GLY A N 1
ATOM 1371 C CA . GLY A 1 172 ? 5.986 -14.329 -3.851 1.00 48.59 172 GLY A CA 1
ATOM 1372 C C . GLY A 1 172 ? 7.502 -14.453 -3.729 1.00 48.59 172 GLY A C 1
ATOM 1373 O O . GLY A 1 172 ? 7.933 -15.239 -2.898 1.00 48.59 172 GLY A O 1
ATOM 1374 N N . CYS A 1 173 ? 8.287 -13.721 -4.540 1.00 37.59 173 CYS A N 1
ATOM 1375 C CA . CYS A 1 173 ? 9.560 -13.190 -4.020 1.00 37.59 173 CYS A CA 1
ATOM 1376 C C . CYS A 1 173 ? 9.262 -12.380 -2.759 1.00 37.59 173 CYS A C 1
ATOM 1378 O O . CYS A 1 173 ? 8.292 -11.600 -2.846 1.00 37.59 173 CYS A O 1
#

=== Feature glossary ===
The record interleaves many kinds of information about one protein. Here is each kind framed as the question it answers.

Q: Are the domains correctly placed relative to each other?
A: Predicted aligned error is AlphaFold's pairwise confidence. Unlike pLDDT (per-residue), PAE is per-residue-pair and captures whether two parts of the structure are correctly placed relative to each other. Units are ångströms of expected positional error.

Q: Which residues are in helices, strands, or loops?
A: Eight-state secondary structure (DSSP): H is the canonical α-helix, G the tighter 3₁₀-helix, I the wider π-helix; E/B are β-structure, T and S are turns and bends, and '-' is everything else. DSSP derives these from the pattern of main-chain N–H···O=C hydrogen bonds, not from the sequence.

Q: What if only a Cα trace is available?
A: P-SEA three-state annotation labels each residue as helix, strand, or coil based purely on the geometry of the Cα trace. It serves as a fallback when the full backbone (and thus DSSP) is unavailable.

Q: What are the backbone torsion angles?
A: φ (phi) and ψ (psi) are the two rotatable backbone dihedrals per residue: φ is the C(i-1)–N–Cα–C torsion, ψ is the N–Cα–C–N(i+1) torsion, both in degrees on (−180°, 180°]. α-helical residues cluster near (−60°, −45°); β-strand residues near (−120°, +130°). A Ramachandran plot is simply a scatter of (φ, ψ) for every residue.

Q: What known structures does this most resemble?
A: Structural nearest neighbors (via Foldseek easy-search vs the PDB). Reported per hit: target PDB id, E-value, and alignment TM-score. A TM-score above ~0.5 is the conventional threshold for 'same fold'.

Q: What family and function is it annotated with?
A: Database cross-references. InterPro integrates a dozen domain/family signature databases into unified entries with residue-range hits. GO terms attach function/process/location labels with evidence codes. CATH codes position the fold in a four-level structural taxonomy. Organism is the NCBI-taxonomy species name.

Q: Which residues are buried vs exposed?
A: Solvent accessibility: the surface area of each residue that a 1.4 Å water probe can touch, in Å². When only backbone atoms are present the absolute values are lower than full-atom SASA (side chains contribute most of the area) and are flagged as backbone-only.

Q: What do the diagnostic plots show?
A: Three diagnostic plots accompany the record. The Cα contact map visualizes the tertiary structure as a 2D adjacency matrix (8 Å cutoff, sequence-local contacts suppressed). The Ramachandran plot shows the distribution of backbone (φ, ψ) torsions, with points in the α and β basins reflecting secondary structure content. The PAE plot shows AlphaFold's inter-residue confidence as a color matrix.

Q: What is the amino-acid chain?
A: The amino-acid sequence is the protein's primary structure: the linear order of residues from the N-terminus to the C-terminus, written in one-letter code. Everything else here — the 3D coordinates, the secondary structure, the domain annotations — is ultimately a consequence of this string.

Q: What do the rendered images show?
A: The six renders are orthographic views along the three Cartesian axes in both directions. Representation (cartoon, sticks, or surface) and color scheme (sequence-rainbow or by-chain) vary across proteins so the training set covers all the common visualization conventions.

Q: Where is each backbone atom in 3D?
A: The mmCIF table is the protein's shape written out atom by atom. For each backbone N, Cα, C, and carbonyl O, it records an (x, 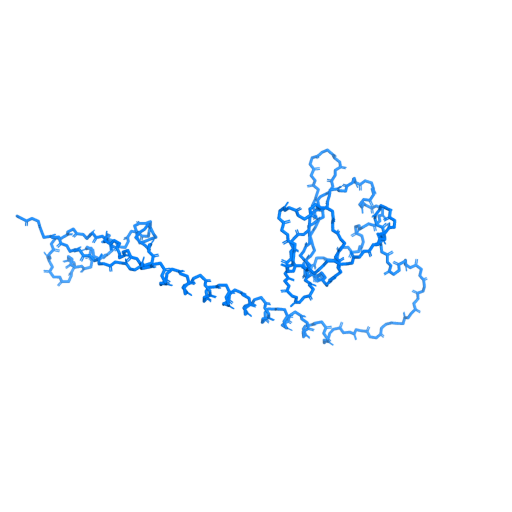y, z) coordinate triple in Å plus the residue type, chain letter, and residue number.

Q: How mobile is each atom in the crystal?
A: For experimental (PDB) structures, the B-factor (temperature factor) quantifies the positional spread of each atom in the crystal — a combination of thermal vibration and static disorder — in units of Å². High B-factors mark flexible loops or poorly resolved regions; low B-factors mark the rigid, well-ordered core.

Q: How big and how compact is the whole molecule?
A: Three whole-structure scalars: the radius of gyration (RMS distance of Cα from centroid, in Å), the count of Cα–Cα contacts (pairs closer than 8 Å and separated by more than four residues in sequence — i.e. tertiary, not local, contacts), and the bounding-box dimensions. Together they distinguish compact globular folds from extended fibres or disordered chains.

Q: What does the local fold look like, residue by residue?
A: A 3Di character summarizes, for each residue, the relative orientation of the Cα frame of its nearest spatial neighbor. Because it encodes fold topology rather than chemistry, 3Di alignments detect remote structural similarity that sequence alignment misses.

Q: How confident is the AlphaFold model at each residue?
A: For AlphaFold models, the B-factor field carries pLDDT — the model's own estimate of local accuracy on a 0–100 scale. Regions with pLDDT<50 should be treated as essentially unmodeled; they often correspond to intrinsically disordered segments.